Protein AF-A0A0R2X871-F1 (afdb_monomer)

Solvent-accessible surface area (backbone atoms only — not comparable to full-atom values): 12995 Å² total; per-residue (Å²): 114,50,57,51,90,47,50,67,60,53,52,52,52,53,54,48,41,47,75,73,70,50,92,68,97,78,79,87,52,47,27,43,53,60,16,26,87,85,72,42,74,55,52,40,99,87,67,45,82,68,53,67,68,60,54,51,53,50,29,23,55,53,32,38,53,56,46,42,74,76,38,71,84,61,60,65,75,65,38,56,54,50,12,43,45,51,17,53,28,14,54,54,37,60,65,37,47,48,60,51,72,45,66,46,72,56,47,72,72,62,32,69,22,71,61,70,92,25,36,48,29,37,52,48,42,35,19,49,30,45,46,50,35,52,75,71,75,39,92,64,57,51,94,47,75,76,68,70,90,48,70,45,51,47,54,40,53,58,53,63,70,44,50,62,62,36,52,50,49,18,60,75,70,71,34,59,20,52,44,43,52,50,46,44,51,49,30,54,38,48,52,51,24,56,74,75,44,58,42,93,75,33,95,40,73,67,53,24,42,11,43,42,19,54,36,34,52,50,29,49,53,47,49,53,56,32,48,76,66,71,30,82,85,59,73,68,130

Mean predicted aligned error: 4.49 Å

Nearest PDB structures (foldseek):
  5yym-assembly2_B  TM=9.438E-01  e=1.037E-16  Escherichia coli K-12
  5b63-assembly1_C  TM=9.375E-01  e=9.422E-16  Escherichia coli K-12
  5b63-assembly1_A  TM=9.488E-01  e=1.935E-15  Escherichia coli K-12
  4oby-assembly1_A  TM=9.303E-01  e=1.758E-15  Escherichia coli K-12
  1bs2-assembly1_A  TM=8.702E-01  e=7.803E-10  Saccharomyces cerevisiae

Secondary structure (DSSP, 8-state):
-EEGGGHHHHHHHHHHHHHTT--------EE--EE-TTSSBP--TTSSPPPHHHHHHHHHHHHHHHHHHH-TT--THHHHHHHHHHHHHHHHHHHHSS-TTS-EE--HHHHT-SSSSSHHHHHHHHHHHHHHHHHTT-SS----PPP--SHHHHHHHHHHHTHHHHHHHHHHHT-THHHHHHHHHHHHHHHHHHHHS-STT-SSHHHHHHHHHHHHHHHHHHHHHHHHTT----S--

Sequence (237 aa):
MTDGRQQLHFRWLFDTAKRWGKQIPLEHVWFGTILGPDRKPLKSRDGTPIKLVDLLEEAKDRAKKILLEKRPDLTGTSLEAKAELLGIASLKYADQMPGRNLDYVFTWEKLLAFDGNTAPYILNAYVRSRSILRKAGVTTPPHHPTLLEEAAEEELSRQLLRFADVVELAAHDRRPHHLCGYLFETAGMFHRFFEACPVLQAKTPALQQSRLTLTGITGDVLREGLELLGIPTLEEM

Foldseek 3Di:
DEAPVCVVVQVVVVVVCVVVVHPDDDDDPHFYAAAEPVRHGDADPVRHRDDPVNQLVVLLVLLLVVCCVVCVPDDDPRSSVRSNLLSVLLVLLQCQQDWRHDYDYDDSCVSNDCDDLYSNVLLVLLLVLLVVCVVVVHPAQDPAPADDPDPLSVVLVVLLVCLVVLVVVCVVVVRLSSLSVSSNVNSVSSVVCVVVAPQNPHPDPNNNSNSSNSSRSSSVSSQVSCVVSVRHHDNHD

InterPro domains:
  IPR001278 Arginine-tRNA ligase [PTHR11956] (2-237)
  IPR008909 DALR anticodon binding [PF05746] (123-237)
  IPR008909 DALR anticodon binding [SM00836] (122-237)
  IPR009080 Aminoacyl-tRNA synthetase, class Ia, anticodon-binding [SSF47323] (116-237)
  IPR014729 Rossmann-like alpha/beta/alpha sandwich fold [G3DSA:3.40.50.620] (1-120)
  IPR035684 Arginyl-tRNA synthetase, catalytic core domain [PF00750] (2-108)

Organism: NCBI:txid1655635

Radius of gyration: 21.19 Å; Cα contacts (8 Å, |Δi|>4): 305; chains: 1; bounding box: 48×48×57 Å

pLDDT: mean 93.22, std 5.82, range [61.66, 98.75]

Structure (mmCIF, N/CA/C/O backbone):
data_AF-A0A0R2X871-F1
#
_entry.id   AF-A0A0R2X871-F1
#
loop_
_atom_site.group_PDB
_atom_site.id
_atom_site.type_symbol
_atom_site.label_atom_id
_atom_site.label_alt_id
_atom_site.label_comp_id
_atom_site.label_asym_id
_atom_site.label_entity_id
_atom_site.label_seq_id
_atom_site.pdbx_PDB_ins_code
_atom_site.Cartn_x
_atom_site.Cartn_y
_atom_site.Cartn_z
_atom_site.occupancy
_atom_site.B_iso_or_equiv
_atom_site.auth_seq_id
_atom_site.auth_comp_id
_atom_site.auth_asym_id
_atom_site.auth_atom_id
_atom_site.pdbx_PDB_model_num
ATOM 1 N N . MET A 1 1 ? 15.131 -5.499 -13.792 1.00 93.00 1 MET A N 1
ATOM 2 C CA . MET A 1 1 ? 14.013 -4.565 -14.017 1.00 93.00 1 MET A CA 1
ATOM 3 C C . MET A 1 1 ? 14.571 -3.274 -14.593 1.00 93.00 1 MET A C 1
ATOM 5 O O . MET A 1 1 ? 15.534 -2.785 -14.020 1.00 93.00 1 MET A O 1
ATOM 9 N N . THR A 1 2 ? 14.065 -2.769 -15.723 1.00 96.12 2 THR A N 1
ATOM 10 C CA . THR A 1 2 ? 14.560 -1.517 -16.346 1.00 96.12 2 THR A CA 1
ATOM 11 C C . THR A 1 2 ? 13.452 -0.763 -17.087 1.00 96.12 2 THR A C 1
ATOM 13 O O . THR A 1 2 ? 12.360 -1.283 -17.278 1.00 96.12 2 THR A O 1
ATOM 16 N N . ASP A 1 3 ? 13.731 0.464 -17.516 1.00 94.31 3 ASP A N 1
ATOM 17 C CA . ASP A 1 3 ? 12.794 1.289 -18.277 1.00 94.31 3 ASP A CA 1
ATOM 18 C C . ASP A 1 3 ? 12.295 0.598 -19.565 1.00 94.31 3 ASP A C 1
ATOM 20 O O . ASP A 1 3 ? 13.054 -0.077 -20.276 1.00 94.31 3 ASP A O 1
ATOM 24 N N . GLY A 1 4 ? 11.016 0.797 -19.892 1.00 94.44 4 GLY A N 1
ATOM 25 C CA . GLY A 1 4 ? 10.341 0.222 -21.057 1.00 94.44 4 GLY A CA 1
ATOM 26 C C . GLY A 1 4 ? 11.004 0.529 -22.402 1.00 94.44 4 GLY A C 1
ATOM 27 O O . GLY A 1 4 ? 10.871 -0.263 -23.337 1.00 94.44 4 GLY A O 1
ATOM 28 N N . ARG A 1 5 ? 11.787 1.606 -22.511 1.00 95.12 5 ARG A N 1
ATOM 29 C CA . ARG A 1 5 ? 12.560 1.953 -23.717 1.00 95.12 5 ARG A CA 1
ATOM 30 C C . ARG A 1 5 ? 13.688 0.961 -24.012 1.00 95.12 5 ARG A C 1
ATOM 32 O O . ARG A 1 5 ? 14.166 0.906 -25.140 1.00 95.12 5 ARG A O 1
ATOM 39 N N . GLN A 1 6 ? 14.091 0.139 -23.041 1.00 96.88 6 GLN A N 1
ATOM 40 C CA . GLN A 1 6 ? 15.126 -0.887 -23.219 1.00 96.88 6 GLN A CA 1
ATOM 41 C C . GLN A 1 6 ? 14.577 -2.250 -23.671 1.00 96.88 6 GLN A C 1
ATOM 43 O O . GLN A 1 6 ? 15.349 -3.192 -23.836 1.00 96.88 6 GLN A O 1
ATOM 48 N N . GLN A 1 7 ? 13.267 -2.383 -23.906 1.00 97.00 7 GLN A N 1
ATOM 49 C CA . GLN A 1 7 ? 12.650 -3.670 -24.259 1.00 97.00 7 GLN A CA 1
ATOM 50 C C . GLN A 1 7 ? 13.305 -4.357 -25.464 1.00 97.00 7 GLN A C 1
ATOM 52 O O . GLN A 1 7 ? 13.554 -5.560 -25.418 1.00 97.00 7 GLN A O 1
ATOM 57 N N . LEU A 1 8 ? 13.615 -3.615 -26.534 1.00 97.75 8 LEU A N 1
ATOM 58 C CA . LE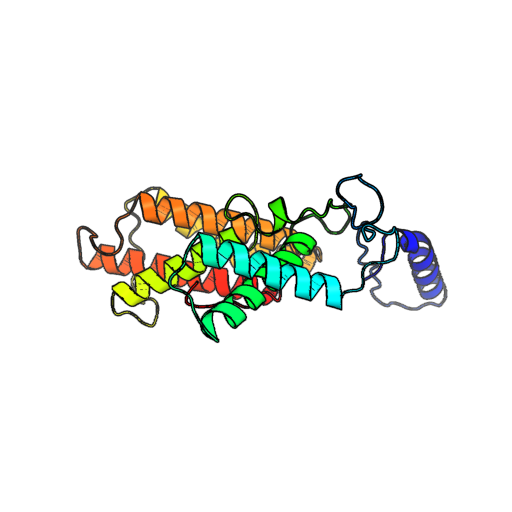U A 1 8 ? 14.238 -4.195 -27.729 1.00 97.75 8 LEU A CA 1
ATOM 59 C C . LEU A 1 8 ? 15.635 -4.760 -27.431 1.00 97.75 8 LEU A C 1
ATOM 61 O O . LEU A 1 8 ? 15.963 -5.855 -27.880 1.00 97.75 8 LEU A O 1
ATOM 65 N N . HIS A 1 9 ? 16.419 -4.047 -26.619 1.00 97.81 9 HIS A N 1
ATOM 66 C CA . HIS A 1 9 ? 17.746 -4.487 -26.198 1.00 97.81 9 HIS A CA 1
ATOM 67 C C . HIS A 1 9 ? 17.684 -5.819 -25.436 1.00 97.81 9 HIS A C 1
ATOM 69 O O . HIS A 1 9 ? 18.414 -6.753 -25.767 1.00 97.81 9 HIS A O 1
ATOM 75 N N . PHE A 1 10 ? 16.770 -5.945 -24.467 1.00 97.50 10 PHE A N 1
ATOM 76 C CA . PHE A 1 10 ? 16.610 -7.190 -23.710 1.00 97.50 10 PHE A CA 1
ATOM 77 C C . PHE A 1 10 ? 16.084 -8.343 -24.571 1.00 97.50 10 PHE A C 1
ATOM 79 O O . PHE A 1 10 ? 16.550 -9.468 -24.411 1.00 97.50 10 PHE A O 1
ATO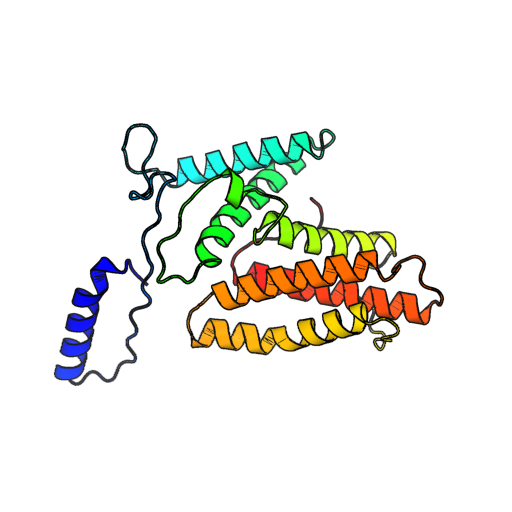M 86 N N . ARG A 1 11 ? 15.191 -8.081 -25.536 1.00 96.56 11 ARG A N 1
ATOM 87 C CA . ARG A 1 11 ? 14.749 -9.107 -26.500 1.00 96.56 11 ARG A CA 1
ATOM 88 C C . ARG A 1 11 ? 15.928 -9.669 -27.296 1.00 96.56 11 ARG A C 1
ATOM 90 O O . ARG A 1 11 ? 16.087 -10.884 -27.358 1.00 96.56 11 ARG A O 1
ATOM 97 N N . TRP A 1 12 ? 16.798 -8.807 -27.827 1.00 97.56 12 TRP A N 1
ATOM 98 C CA . TRP A 1 12 ? 18.000 -9.251 -28.543 1.00 97.56 12 TRP A CA 1
ATOM 99 C C . TRP A 1 12 ? 18.961 -10.046 -27.661 1.00 97.56 12 TRP A C 1
ATOM 101 O O . TRP A 1 12 ? 19.498 -11.066 -28.097 1.00 97.56 12 TRP A O 1
ATOM 111 N N . LEU A 1 13 ? 19.164 -9.609 -26.417 1.00 96.44 13 LEU A N 1
ATOM 112 C CA . LEU A 1 13 ? 20.000 -10.317 -25.451 1.00 96.44 13 LEU A CA 1
ATOM 113 C C . LEU A 1 13 ? 19.472 -11.736 -25.186 1.00 96.44 13 LEU A C 1
ATOM 115 O O . LEU A 1 13 ? 20.240 -12.699 -25.218 1.00 96.44 13 LEU A O 1
ATOM 119 N N . PHE A 1 14 ? 18.166 -11.873 -24.958 1.00 96.56 14 PHE A N 1
ATOM 120 C CA . PHE A 1 14 ? 17.536 -13.157 -24.641 1.00 96.56 14 PHE A CA 1
ATOM 121 C C . PHE A 1 14 ? 17.555 -14.106 -25.843 1.00 96.56 14 PHE A C 1
ATOM 123 O O . PHE A 1 14 ? 17.907 -15.279 -25.698 1.00 96.56 14 PHE A O 1
ATOM 130 N N . ASP A 1 15 ? 17.277 -13.591 -27.043 1.00 95.75 15 ASP A N 1
ATOM 131 C CA . ASP A 1 15 ? 17.369 -14.366 -28.283 1.00 95.75 15 ASP A CA 1
ATOM 132 C C . ASP A 1 15 ? 18.800 -14.844 -28.555 1.00 95.75 15 ASP A C 1
ATOM 134 O O . ASP A 1 15 ? 19.010 -15.980 -28.987 1.00 95.75 15 ASP A O 1
ATOM 138 N N . THR A 1 16 ? 19.797 -14.007 -28.264 1.00 96.50 16 THR A N 1
ATOM 139 C CA . THR A 1 16 ? 21.216 -14.364 -28.403 1.00 96.50 16 THR A CA 1
ATOM 140 C C . THR A 1 16 ? 21.598 -15.478 -27.430 1.00 96.50 16 THR A C 1
ATOM 142 O O . THR A 1 16 ? 22.191 -16.475 -27.842 1.00 96.50 16 THR A O 1
ATOM 145 N N . ALA A 1 17 ? 21.201 -15.371 -26.157 1.00 96.56 17 ALA A N 1
ATOM 146 C CA . ALA A 1 17 ? 21.439 -16.414 -25.158 1.00 96.56 17 ALA A CA 1
ATOM 147 C C . ALA A 1 17 ? 20.810 -17.756 -25.573 1.00 96.56 17 ALA A C 1
ATOM 149 O O . ALA A 1 17 ? 21.464 -18.800 -25.494 1.00 96.56 17 ALA A O 1
ATOM 150 N N . LYS A 1 18 ? 19.576 -17.720 -26.095 1.00 95.56 18 LYS A N 1
ATOM 151 C CA . LYS A 1 18 ? 18.873 -18.901 -26.611 1.00 95.56 18 LYS A CA 1
ATOM 152 C C . LYS A 1 18 ? 19.618 -19.542 -27.785 1.00 95.56 18 LYS A C 1
ATOM 154 O O . LYS A 1 18 ? 19.793 -20.758 -27.799 1.00 95.56 18 LYS A O 1
ATOM 159 N N . ARG A 1 19 ? 20.098 -18.744 -28.746 1.00 96.25 19 ARG A N 1
ATOM 160 C CA . ARG A 1 19 ? 20.892 -19.227 -29.897 1.00 96.25 19 ARG A CA 1
ATOM 161 C C . ARG A 1 19 ? 22.234 -19.829 -29.482 1.00 96.25 19 ARG A C 1
ATOM 163 O O . ARG A 1 19 ? 22.690 -20.771 -30.118 1.00 96.25 19 ARG A O 1
ATOM 170 N N . TRP A 1 20 ? 22.829 -19.344 -28.394 1.00 97.00 20 TRP A N 1
ATOM 171 C CA . TRP A 1 20 ? 24.027 -19.935 -27.785 1.00 97.00 20 TRP A CA 1
ATOM 172 C C . TRP A 1 20 ? 23.767 -21.217 -26.980 1.00 97.00 20 TRP A C 1
ATOM 174 O O . TRP A 1 20 ? 24.688 -21.748 -26.360 1.00 97.00 20 TRP A O 1
ATOM 184 N N . GLY A 1 21 ? 22.529 -21.715 -26.955 1.00 96.31 21 GLY A N 1
ATOM 185 C CA . GLY A 1 21 ? 22.167 -22.931 -26.230 1.00 96.31 21 GLY A CA 1
ATOM 186 C C . GLY A 1 21 ? 22.027 -22.739 -24.719 1.00 96.31 21 GLY A C 1
ATOM 187 O O . GLY A 1 21 ? 22.061 -23.718 -23.976 1.00 96.31 21 GLY A O 1
ATOM 188 N N . LYS A 1 22 ? 21.875 -21.501 -24.226 1.00 95.00 22 LYS A N 1
ATOM 189 C CA . LYS A 1 22 ? 21.592 -21.252 -22.805 1.00 95.00 22 LYS A CA 1
ATOM 190 C C . LYS A 1 22 ? 20.105 -21.473 -22.522 1.00 95.00 22 LYS A C 1
ATOM 192 O O . LYS A 1 22 ? 19.254 -20.818 -23.115 1.00 95.00 22 LYS A O 1
ATOM 197 N N . GLN A 1 23 ? 19.803 -22.365 -21.581 1.00 90.00 23 GLN A N 1
ATOM 198 C CA . GLN A 1 23 ? 18.449 -22.619 -21.077 1.00 90.00 23 GLN A CA 1
ATOM 199 C C . GLN A 1 23 ? 18.276 -21.953 -19.708 1.00 90.00 23 GLN A C 1
ATOM 201 O O . GLN A 1 23 ? 18.268 -22.613 -18.675 1.00 90.00 23 GLN A O 1
ATOM 206 N N . ILE A 1 24 ? 18.221 -20.621 -19.701 1.00 93.62 24 ILE A N 1
ATOM 207 C CA . ILE A 1 24 ? 18.061 -19.823 -18.479 1.00 93.62 24 ILE A CA 1
ATOM 208 C C . ILE A 1 24 ? 16.711 -19.103 -18.568 1.00 93.62 24 ILE A C 1
ATOM 210 O O . ILE A 1 24 ? 16.434 -18.507 -19.613 1.00 93.62 24 ILE A O 1
ATOM 214 N N . PRO A 1 25 ? 15.869 -19.133 -17.517 1.00 91.56 25 PRO A N 1
ATOM 215 C CA . PRO A 1 25 ? 14.652 -18.335 -17.484 1.00 91.56 25 PRO A CA 1
ATOM 216 C C . PRO A 1 25 ? 15.031 -16.853 -17.426 1.00 91.56 25 PRO A C 1
ATOM 218 O O . PRO A 1 25 ? 15.621 -16.381 -16.455 1.00 91.56 25 PRO A O 1
ATOM 221 N N . LEU A 1 26 ? 14.719 -16.126 -18.495 1.00 94.69 26 LEU A N 1
ATOM 222 C CA . LEU A 1 26 ? 15.009 -14.704 -18.633 1.00 94.69 26 LEU A CA 1
ATOM 223 C C . LEU A 1 26 ? 13.699 -13.948 -18.811 1.00 94.69 26 LEU A C 1
ATOM 225 O O . LEU A 1 26 ? 12.929 -14.228 -19.728 1.00 94.69 26 LEU A O 1
ATOM 229 N N . GLU A 1 27 ? 13.468 -12.968 -17.945 1.00 94.50 27 GLU A N 1
ATOM 230 C CA . GLU A 1 27 ? 12.306 -12.095 -18.021 1.00 94.50 27 GLU A CA 1
ATOM 231 C C . GLU A 1 27 ? 12.726 -10.636 -17.892 1.00 94.50 27 GLU A C 1
ATOM 233 O O . GLU A 1 27 ? 13.457 -10.240 -16.979 1.00 94.50 27 GLU A O 1
ATOM 238 N N . HIS A 1 28 ? 12.221 -9.807 -18.803 1.00 96.19 28 HIS A N 1
ATOM 239 C CA . HIS A 1 28 ? 12.389 -8.366 -18.719 1.00 96.19 28 HIS A CA 1
ATOM 240 C C . HIS A 1 28 ? 11.214 -7.743 -17.965 1.00 96.19 28 HIS A C 1
ATOM 242 O O . HIS A 1 28 ? 10.165 -7.435 -18.529 1.00 96.19 28 HIS A O 1
ATOM 248 N N . VAL A 1 29 ? 11.415 -7.528 -16.667 1.00 96.31 29 VAL A N 1
ATOM 249 C CA . VAL A 1 29 ? 10.489 -6.769 -15.819 1.00 96.31 29 VAL A CA 1
ATOM 250 C C . VAL A 1 29 ? 10.664 -5.278 -16.122 1.00 96.31 29 VAL A C 1
ATOM 252 O O . VAL A 1 29 ? 11.558 -4.644 -15.567 1.00 96.31 29 VAL A O 1
ATOM 255 N N . TRP A 1 30 ? 9.886 -4.716 -17.044 1.00 96.50 30 TRP A N 1
ATOM 256 C CA . TRP A 1 30 ? 9.997 -3.302 -17.403 1.00 96.50 30 TRP A CA 1
ATOM 257 C C . TRP A 1 30 ? 8.997 -2.395 -16.684 1.00 96.50 30 TRP A C 1
ATOM 259 O O . TRP A 1 30 ? 8.002 -2.895 -16.160 1.00 96.50 30 TRP A O 1
ATOM 269 N N . PHE A 1 31 ? 9.282 -1.090 -16.650 1.00 95.88 31 PHE A N 1
ATOM 270 C CA . PHE A 1 31 ? 8.397 -0.056 -16.105 1.00 95.88 31 PHE A CA 1
ATOM 271 C C . PHE A 1 31 ? 8.239 1.155 -17.049 1.00 95.88 31 PHE A C 1
ATOM 273 O O . PHE A 1 31 ? 9.087 1.376 -17.917 1.00 95.88 31 PHE A O 1
ATOM 280 N N . GLY A 1 32 ? 7.131 1.888 -16.917 1.00 94.88 32 GLY A N 1
ATOM 281 C CA . GLY A 1 32 ? 6.797 3.093 -17.682 1.00 94.88 32 GLY A CA 1
ATOM 282 C C . GLY A 1 32 ? 7.542 4.347 -17.214 1.00 94.88 32 GLY A C 1
ATOM 283 O O . GLY A 1 32 ? 8.422 4.301 -16.363 1.00 94.88 32 GLY A O 1
ATOM 284 N N . THR A 1 33 ? 7.208 5.498 -17.780 1.00 93.12 33 THR A N 1
ATOM 285 C CA . THR A 1 33 ? 7.849 6.777 -17.451 1.00 93.12 33 THR A CA 1
ATOM 286 C C . THR A 1 33 ? 7.121 7.485 -16.312 1.00 93.12 33 THR A C 1
ATOM 288 O O . THR A 1 33 ? 5.893 7.571 -16.291 1.00 93.12 33 THR A O 1
ATOM 291 N N . ILE A 1 34 ? 7.891 8.080 -15.400 1.00 91.50 34 ILE A N 1
ATOM 292 C CA . ILE A 1 34 ? 7.370 9.015 -14.400 1.00 91.50 34 ILE A CA 1
ATOM 293 C C . ILE A 1 34 ? 7.184 10.382 -15.058 1.00 91.50 34 ILE A C 1
ATOM 295 O O . ILE A 1 34 ? 8.147 10.995 -15.534 1.00 91.50 34 ILE A O 1
ATOM 299 N N . LEU A 1 35 ? 5.946 10.859 -15.092 1.00 92.38 35 LEU A N 1
ATOM 300 C CA . LEU A 1 35 ? 5.564 12.118 -15.718 1.00 92.38 35 LEU A CA 1
ATOM 301 C C . LEU A 1 35 ? 5.294 13.195 -14.666 1.00 92.38 35 LEU A C 1
ATOM 303 O O . LEU A 1 35 ? 4.744 12.917 -13.604 1.00 92.38 35 LEU A O 1
ATOM 307 N N . GLY A 1 36 ? 5.639 14.440 -14.975 1.00 91.12 36 GLY A N 1
ATOM 308 C CA . GLY A 1 36 ? 5.177 15.601 -14.224 1.00 91.12 36 GLY A CA 1
ATOM 309 C C . GLY A 1 36 ? 3.713 15.948 -14.534 1.00 91.12 36 GLY A C 1
ATOM 310 O O . GLY A 1 36 ? 3.099 15.348 -15.424 1.00 91.12 36 GLY A O 1
ATOM 311 N N . PRO A 1 37 ? 3.144 16.957 -13.849 1.00 88.38 37 PRO A N 1
ATOM 312 C CA . PRO A 1 37 ? 1.772 17.425 -14.083 1.00 88.38 37 PRO A CA 1
ATOM 313 C C . PRO A 1 37 ? 1.492 17.856 -15.533 1.00 88.38 37 PRO A C 1
ATOM 315 O O . PRO A 1 37 ? 0.356 17.797 -15.996 1.00 88.38 37 PRO A O 1
ATOM 318 N N . ASP A 1 38 ? 2.532 18.253 -16.267 1.00 90.12 38 ASP A N 1
ATOM 319 C CA . ASP A 1 38 ? 2.495 18.637 -17.681 1.00 90.12 38 ASP A CA 1
ATOM 320 C C . ASP A 1 38 ? 2.535 17.440 -18.655 1.00 90.12 38 ASP A C 1
ATOM 322 O O . ASP A 1 38 ? 2.596 17.631 -19.871 1.00 90.12 38 ASP A O 1
ATOM 326 N N . ARG A 1 39 ? 2.501 16.208 -18.128 1.00 90.81 39 ARG A N 1
ATOM 327 C CA . ARG A 1 39 ? 2.617 14.933 -18.858 1.00 90.81 39 ARG A CA 1
ATOM 328 C C . ARG A 1 39 ? 3.936 14.756 -19.615 1.00 90.81 39 ARG A C 1
ATOM 330 O O . ARG A 1 39 ? 4.012 13.931 -20.525 1.00 90.81 39 ARG A O 1
ATOM 337 N N . LYS A 1 40 ? 4.980 15.499 -19.248 1.00 90.31 40 LYS A N 1
ATOM 338 C CA . LYS A 1 40 ? 6.348 15.294 -19.745 1.00 90.31 40 LYS A CA 1
ATOM 339 C C . LYS A 1 40 ? 7.168 14.532 -18.704 1.00 90.31 40 LYS A C 1
ATOM 341 O O . LYS A 1 40 ? 6.747 14.470 -17.551 1.00 90.31 40 LYS A O 1
ATOM 346 N N . PRO A 1 41 ? 8.325 13.945 -19.073 1.00 88.88 41 PRO A N 1
ATOM 347 C CA . PRO A 1 41 ? 9.205 13.302 -18.103 1.00 88.88 41 PRO A CA 1
ATOM 348 C C . PRO A 1 41 ? 9.472 14.219 -16.912 1.00 88.88 41 PRO A C 1
ATOM 350 O O . PRO A 1 41 ? 9.767 15.400 -17.112 1.00 88.88 41 PRO A O 1
ATOM 353 N N . LEU A 1 42 ? 9.347 13.673 -15.703 1.00 87.38 42 LEU A N 1
ATOM 354 C CA . LEU A 1 42 ? 9.471 14.425 -14.462 1.00 87.38 42 LEU A CA 1
ATOM 355 C C . LEU A 1 42 ? 10.807 15.185 -14.420 1.00 87.38 42 LEU A C 1
ATOM 357 O O . LEU A 1 42 ? 11.886 14.600 -14.531 1.00 87.38 42 LEU A O 1
ATOM 361 N N . LYS A 1 43 ? 10.713 16.505 -14.269 1.00 82.94 43 LYS A N 1
ATOM 362 C CA . LYS A 1 43 ? 11.838 17.438 -14.174 1.00 82.94 43 LYS A CA 1
ATOM 363 C C . LYS A 1 43 ? 11.594 18.413 -13.033 1.00 82.94 43 LYS A C 1
ATOM 365 O O . LYS A 1 43 ? 10.449 18.648 -12.644 1.00 82.94 43 LYS A O 1
ATOM 370 N N . SER A 1 44 ? 12.669 18.988 -12.514 1.00 75.81 44 SER A N 1
ATOM 371 C CA . SER A 1 44 ? 12.591 20.100 -11.572 1.00 75.81 44 SER A CA 1
ATOM 372 C C . SER A 1 44 ? 12.015 21.357 -12.247 1.00 75.81 44 SER A C 1
ATOM 374 O O . SER A 1 44 ? 11.862 21.421 -13.471 1.00 75.81 44 SER A O 1
ATOM 376 N N . ARG A 1 45 ? 11.712 22.393 -11.454 1.00 73.06 45 ARG A N 1
ATOM 377 C CA . ARG A 1 45 ? 11.165 23.671 -11.955 1.00 73.06 45 ARG A CA 1
ATOM 378 C C . ARG A 1 45 ? 12.092 24.388 -12.943 1.00 73.06 45 ARG A C 1
ATOM 380 O O . ARG A 1 45 ? 11.610 25.075 -13.835 1.00 73.06 45 ARG A O 1
ATOM 387 N N . ASP A 1 46 ? 13.398 24.216 -12.790 1.00 75.62 46 ASP A N 1
ATOM 388 C CA . ASP A 1 46 ? 14.457 24.720 -13.671 1.00 75.62 46 ASP A CA 1
ATOM 389 C C . ASP A 1 46 ? 14.762 23.775 -14.852 1.00 75.62 46 ASP A C 1
ATOM 391 O O . ASP A 1 46 ? 15.636 24.056 -15.668 1.00 75.62 46 ASP A O 1
ATOM 395 N N . GLY A 1 47 ? 14.030 22.663 -14.986 1.00 74.94 47 GLY A N 1
ATOM 396 C CA . GLY A 1 47 ? 14.160 21.724 -16.102 1.00 74.94 47 GLY A CA 1
ATOM 397 C C . GLY A 1 47 ? 15.332 20.746 -15.983 1.00 74.94 47 GLY A C 1
ATOM 398 O O . GLY A 1 47 ? 15.599 20.008 -16.940 1.00 74.94 47 GLY A O 1
ATOM 399 N N . THR A 1 48 ? 16.012 20.718 -14.836 1.00 77.62 48 THR A N 1
ATOM 400 C CA . THR A 1 48 ? 17.097 19.784 -14.529 1.00 77.62 48 THR A CA 1
ATOM 401 C C . THR A 1 48 ? 16.549 18.449 -13.994 1.00 77.62 48 THR A C 1
ATOM 403 O O . THR A 1 48 ? 15.374 18.338 -13.618 1.00 77.62 48 THR A O 1
ATOM 406 N N . PRO A 1 49 ? 17.346 17.363 -14.031 1.00 81.19 49 PRO A N 1
ATOM 407 C CA . PRO A 1 49 ? 16.960 16.112 -13.390 1.00 81.19 49 PRO A CA 1
ATOM 408 C C . PRO A 1 49 ? 16.780 16.313 -11.881 1.00 81.19 49 PRO A C 1
ATOM 410 O O . PRO A 1 49 ? 17.665 16.854 -11.218 1.00 81.19 49 PRO A O 1
ATOM 413 N N . ILE A 1 50 ? 15.657 15.845 -11.333 1.00 85.88 50 ILE A N 1
ATOM 414 C CA . ILE A 1 50 ? 15.407 15.898 -9.889 1.00 85.88 50 ILE A CA 1
ATOM 415 C C . ILE A 1 50 ? 16.384 14.955 -9.184 1.00 85.88 50 ILE A C 1
ATOM 417 O O . ILE A 1 50 ? 16.467 13.770 -9.519 1.00 85.88 50 ILE A O 1
ATOM 421 N N . LYS A 1 51 ? 17.110 15.462 -8.185 1.00 90.25 51 LYS A N 1
ATOM 422 C CA . LYS A 1 51 ? 17.906 14.607 -7.303 1.00 90.25 51 LYS A CA 1
ATOM 423 C C . LYS A 1 51 ? 16.969 13.870 -6.357 1.00 90.25 51 LYS A C 1
ATOM 425 O O . LYS A 1 51 ? 16.108 14.478 -5.729 1.00 90.25 51 LYS A O 1
ATOM 430 N N . LEU A 1 52 ? 17.179 12.564 -6.206 1.00 90.94 52 LEU A N 1
ATOM 431 C CA . LEU A 1 52 ? 16.354 11.744 -5.319 1.00 90.94 52 LEU A CA 1
ATOM 432 C C . LEU A 1 52 ? 16.386 12.247 -3.868 1.00 90.94 52 LEU A C 1
ATOM 434 O O . LEU A 1 52 ? 15.360 12.228 -3.206 1.00 90.94 52 LEU A O 1
ATOM 438 N N . VAL A 1 53 ? 17.537 12.736 -3.394 1.00 92.25 53 VAL A N 1
ATOM 439 C CA . VAL A 1 53 ? 17.669 13.309 -2.044 1.00 92.25 53 VAL A CA 1
ATOM 440 C C . VAL A 1 53 ? 16.725 14.499 -1.856 1.00 92.25 53 VAL A C 1
ATOM 442 O O . VAL A 1 53 ? 15.985 14.529 -0.880 1.00 92.25 53 VAL A O 1
ATOM 445 N N . ASP A 1 54 ? 16.679 15.417 -2.823 1.00 91.19 54 ASP A N 1
ATOM 446 C CA . ASP A 1 54 ? 15.814 16.599 -2.755 1.00 91.19 54 ASP A CA 1
ATOM 447 C C . ASP A 1 54 ? 14.328 16.200 -2.783 1.00 91.19 54 ASP A C 1
ATOM 449 O O . ASP A 1 54 ? 13.517 16.763 -2.052 1.00 91.19 54 ASP A O 1
ATOM 453 N N . LEU A 1 55 ? 13.974 15.180 -3.578 1.00 90.94 55 LEU A N 1
ATOM 454 C CA . LEU A 1 55 ? 12.612 14.638 -3.627 1.00 90.94 55 LEU A CA 1
ATOM 455 C C . LEU A 1 55 ? 12.192 14.016 -2.288 1.00 90.94 55 LEU A C 1
ATOM 457 O O . LEU A 1 55 ? 11.056 14.196 -1.851 1.00 90.94 55 LEU A O 1
ATOM 461 N N . LEU A 1 56 ? 13.094 13.265 -1.651 1.00 93.38 56 LEU A N 1
ATOM 462 C CA . LEU A 1 56 ? 12.834 12.644 -0.356 1.00 93.38 56 LEU A CA 1
ATOM 463 C C . LEU A 1 56 ? 12.630 13.712 0.717 1.00 93.38 56 LEU A C 1
ATOM 465 O O . LEU A 1 56 ? 1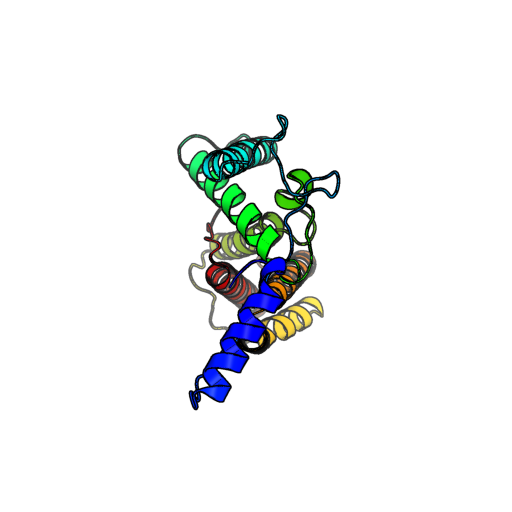1.637 13.643 1.431 1.00 93.38 56 LEU A O 1
ATOM 469 N N . GLU A 1 57 ? 13.504 14.715 0.796 1.00 93.75 57 GLU A N 1
ATOM 470 C CA . GLU A 1 57 ? 13.360 15.810 1.763 1.00 93.75 57 GLU A CA 1
ATOM 471 C C . GLU A 1 57 ? 12.081 16.627 1.518 1.00 93.75 57 GLU A C 1
ATOM 473 O O . GLU A 1 57 ? 11.331 16.890 2.459 1.00 93.75 57 GLU A O 1
ATOM 478 N N . GLU A 1 58 ? 11.728 16.914 0.258 1.00 93.56 58 GLU A N 1
ATOM 479 C CA . GLU A 1 58 ? 10.462 17.588 -0.062 1.00 93.56 58 GLU A CA 1
ATOM 480 C C . GLU A 1 58 ? 9.237 16.766 0.385 1.00 93.56 58 GLU A C 1
ATOM 482 O O . GLU A 1 58 ? 8.257 17.331 0.883 1.00 93.56 58 GLU A O 1
ATOM 487 N N . ALA A 1 59 ? 9.284 15.434 0.262 1.00 94.00 59 ALA A N 1
ATOM 488 C CA . ALA A 1 59 ? 8.212 14.565 0.745 1.00 94.00 59 ALA A CA 1
ATOM 489 C C . ALA A 1 59 ? 8.044 14.656 2.267 1.00 94.00 59 ALA A C 1
ATOM 491 O O . ALA A 1 59 ? 6.909 14.750 2.744 1.00 94.00 59 ALA A O 1
ATOM 492 N N . LYS A 1 60 ? 9.152 14.666 3.022 1.00 94.62 60 LYS A N 1
ATOM 493 C CA . LYS A 1 60 ? 9.136 14.813 4.488 1.00 94.62 60 LYS A CA 1
ATOM 494 C C . LYS A 1 60 ? 8.567 16.168 4.895 1.00 94.62 60 LYS A C 1
ATOM 496 O O . LYS A 1 60 ? 7.667 16.227 5.732 1.00 94.62 60 LYS A O 1
ATOM 501 N N . ASP A 1 61 ? 9.021 17.247 4.263 1.00 95.19 61 ASP A N 1
ATOM 502 C CA . ASP A 1 61 ? 8.568 18.609 4.563 1.00 95.19 61 ASP A CA 1
ATOM 503 C C . ASP A 1 61 ? 7.071 18.794 4.309 1.00 95.19 61 ASP A C 1
ATOM 505 O O . ASP A 1 61 ? 6.355 19.404 5.111 1.00 95.19 61 ASP A O 1
ATOM 509 N N . ARG A 1 62 ? 6.567 18.257 3.194 1.00 94.75 62 ARG A N 1
ATOM 510 C CA . ARG A 1 62 ? 5.137 18.312 2.867 1.00 94.75 62 ARG A CA 1
ATOM 511 C C . ARG A 1 62 ? 4.312 17.458 3.822 1.00 94.75 62 ARG A C 1
ATOM 513 O O . ARG A 1 62 ? 3.295 17.936 4.320 1.00 94.75 62 ARG A O 1
ATOM 520 N N . ALA A 1 63 ? 4.765 16.243 4.126 1.00 94.19 63 ALA A N 1
ATOM 521 C CA . ALA A 1 63 ? 4.117 15.381 5.108 1.00 94.19 63 ALA A CA 1
ATOM 522 C C . ALA A 1 63 ? 4.056 16.043 6.495 1.00 94.19 63 ALA A C 1
ATOM 524 O O . ALA A 1 63 ? 3.005 16.024 7.134 1.00 94.19 63 ALA A O 1
ATOM 525 N N . LYS A 1 64 ? 5.136 16.706 6.930 1.00 94.69 64 LYS A N 1
ATOM 526 C CA . LYS A 1 64 ? 5.196 17.447 8.200 1.00 94.69 64 LYS A CA 1
ATOM 527 C C . LYS A 1 64 ? 4.141 18.549 8.274 1.00 94.69 64 LYS A C 1
ATOM 529 O O . LYS A 1 64 ? 3.454 18.658 9.286 1.00 94.69 64 LYS A O 1
ATOM 534 N N . LYS A 1 65 ? 3.982 19.339 7.206 1.00 93.75 65 LYS A N 1
ATOM 535 C CA . LYS A 1 65 ? 2.956 20.397 7.131 1.00 93.75 65 LYS A CA 1
ATOM 536 C C . LYS A 1 65 ? 1.548 19.823 7.276 1.00 93.75 65 LYS A C 1
ATOM 538 O O . LYS A 1 65 ? 0.789 20.292 8.116 1.00 93.75 65 LYS A O 1
ATOM 543 N N . ILE A 1 66 ? 1.241 18.760 6.534 1.00 91.38 66 ILE A N 1
ATOM 544 C CA . ILE A 1 66 ? -0.080 18.115 6.575 1.00 91.38 66 ILE A CA 1
ATOM 545 C C . ILE A 1 66 ? -0.366 17.505 7.957 1.00 91.38 66 ILE A C 1
ATOM 547 O O . ILE A 1 66 ? -1.488 17.591 8.460 1.00 91.38 66 ILE A O 1
ATOM 551 N N . LEU A 1 67 ? 0.641 16.902 8.598 1.00 90.44 67 LEU A N 1
ATOM 552 C CA . LEU A 1 67 ? 0.505 16.371 9.955 1.00 90.44 67 LEU A CA 1
ATOM 553 C C . LEU A 1 67 ? 0.226 17.480 10.973 1.00 90.44 67 LEU A C 1
ATOM 555 O O . LEU A 1 67 ? -0.684 17.322 11.780 1.00 90.44 67 LEU A O 1
ATOM 559 N N . LEU A 1 68 ? 0.941 18.606 10.907 1.00 91.06 68 LEU A N 1
ATOM 560 C CA . LEU A 1 68 ? 0.724 19.752 11.799 1.00 91.06 68 LEU A CA 1
ATOM 561 C C . LEU A 1 68 ? -0.655 20.397 11.616 1.00 91.06 68 LEU A C 1
ATOM 563 O O . LEU A 1 68 ? -1.263 20.811 12.599 1.00 91.06 68 LEU A O 1
ATOM 567 N N . GLU A 1 69 ? -1.176 20.445 10.389 1.00 89.75 69 GLU A N 1
ATOM 568 C CA . GLU A 1 69 ? -2.536 20.933 10.118 1.00 89.75 69 GLU A CA 1
ATOM 569 C C . GLU A 1 69 ? -3.608 20.048 10.771 1.00 89.75 69 GLU A C 1
ATOM 571 O O . GLU A 1 69 ? -4.603 20.552 11.292 1.00 89.75 69 GLU A O 1
ATOM 576 N N . LYS A 1 70 ? -3.413 18.724 10.766 1.00 85.81 70 LYS A N 1
ATOM 577 C CA . LYS A 1 70 ? -4.366 17.762 11.348 1.00 85.81 70 LYS A CA 1
ATOM 578 C C . LYS A 1 70 ? -4.185 17.556 12.850 1.00 85.81 70 LYS A C 1
ATOM 580 O O . LYS A 1 70 ? -5.151 17.231 13.540 1.00 85.81 70 LYS A O 1
ATOM 585 N N . ARG A 1 71 ? -2.954 17.670 13.343 1.00 84.56 71 ARG A N 1
ATOM 586 C CA . ARG A 1 71 ? -2.540 17.381 14.720 1.00 84.56 71 ARG A CA 1
ATOM 587 C C . ARG A 1 71 ? -1.519 18.422 15.192 1.00 84.56 71 ARG A C 1
ATOM 589 O O . ARG A 1 71 ? -0.323 18.127 15.255 1.00 84.56 71 ARG A O 1
ATOM 596 N N . PRO A 1 72 ? -1.979 19.637 15.551 1.00 86.44 72 PRO A N 1
ATOM 597 C CA . PRO A 1 72 ? -1.102 20.712 16.022 1.00 86.44 72 PRO A CA 1
ATOM 598 C C . PRO A 1 72 ? -0.358 20.374 17.323 1.00 86.44 72 PRO A C 1
ATOM 600 O O . PRO A 1 72 ? 0.602 21.047 17.683 1.00 86.44 72 PRO A O 1
ATOM 603 N N . ASP A 1 73 ? -0.815 19.343 18.038 1.00 85.94 73 ASP A N 1
ATOM 604 C CA . ASP A 1 73 ? -0.240 18.830 19.278 1.00 85.94 73 ASP A CA 1
ATOM 605 C C . ASP A 1 73 ? 1.034 17.988 19.072 1.00 85.94 73 ASP A C 1
ATOM 607 O O . ASP A 1 73 ? 1.780 17.762 20.028 1.00 85.94 73 ASP A O 1
ATOM 611 N N . LEU A 1 74 ? 1.320 17.532 17.846 1.00 81.31 74 LEU A N 1
ATOM 612 C CA . LEU A 1 74 ? 2.533 16.767 17.546 1.00 81.31 74 LEU A CA 1
ATOM 613 C C . LEU A 1 74 ? 3.769 17.673 17.569 1.00 81.31 74 LEU A C 1
ATOM 615 O O . LEU A 1 74 ? 3.879 18.620 16.793 1.00 81.31 74 LEU A O 1
ATOM 619 N N . THR A 1 75 ? 4.735 17.352 18.430 1.00 80.94 75 THR A N 1
ATOM 620 C CA . THR A 1 75 ? 5.971 18.131 18.592 1.00 80.94 75 THR A CA 1
ATOM 621 C C . THR A 1 75 ? 7.191 17.235 18.800 1.00 80.94 75 THR A C 1
ATOM 623 O O . THR A 1 75 ? 7.068 16.078 19.213 1.00 80.94 75 THR A O 1
ATOM 626 N N . GLY A 1 76 ? 8.376 17.787 18.510 1.00 82.00 76 GLY A N 1
ATOM 627 C CA . GLY A 1 76 ? 9.664 17.103 18.660 1.00 82.00 76 GLY A CA 1
ATOM 628 C C . GLY A 1 76 ? 9.749 15.804 17.859 1.00 82.00 76 GLY A C 1
ATOM 629 O O . GLY A 1 76 ? 8.921 15.563 16.990 1.00 82.00 76 GLY A O 1
ATOM 630 N N . THR A 1 77 ? 10.692 14.931 18.225 1.00 76.56 77 THR A N 1
ATOM 631 C CA . THR A 1 77 ? 11.110 13.720 17.486 1.00 76.56 77 THR A CA 1
ATOM 632 C C . THR A 1 77 ? 9.974 12.830 16.958 1.00 76.56 77 THR A C 1
ATOM 634 O O . THR A 1 77 ? 10.135 12.156 15.942 1.00 76.56 77 THR A O 1
ATOM 637 N N . SER A 1 78 ? 8.816 12.820 17.627 1.00 83.81 78 SER A N 1
ATOM 638 C CA . SER A 1 78 ? 7.620 12.098 17.173 1.00 83.81 78 SER A CA 1
ATOM 639 C C . SER A 1 78 ? 7.084 12.641 15.842 1.00 83.81 78 SER A C 1
ATOM 641 O O . SER A 1 78 ? 6.727 11.866 14.955 1.00 83.81 78 SER A O 1
ATOM 643 N N . LEU A 1 79 ? 7.071 13.965 15.666 1.00 89.25 79 LEU A N 1
ATOM 644 C CA . LEU A 1 79 ? 6.637 14.621 14.436 1.00 89.25 79 LEU A CA 1
ATOM 645 C C . LEU A 1 79 ? 7.581 14.315 13.271 1.00 89.25 79 LEU A C 1
ATOM 647 O O . LEU A 1 79 ? 7.102 13.972 12.193 1.00 89.25 79 LEU A O 1
ATOM 651 N N . GLU A 1 80 ? 8.899 14.421 13.467 1.00 91.00 80 GLU A N 1
ATOM 652 C CA . GLU A 1 80 ? 9.873 14.137 12.405 1.00 91.00 80 GLU A CA 1
ATOM 653 C C . GLU A 1 80 ? 9.778 12.686 11.926 1.00 91.00 80 GLU A C 1
ATOM 655 O O . GLU A 1 80 ? 9.686 12.455 10.721 1.00 91.00 80 GLU A O 1
ATOM 660 N N . ALA A 1 81 ? 9.711 11.720 12.847 1.00 89.94 81 ALA A N 1
ATOM 661 C CA . ALA A 1 81 ? 9.598 10.304 12.496 1.00 89.94 81 ALA A CA 1
ATOM 662 C C . ALA A 1 81 ? 8.304 9.994 11.721 1.00 89.94 81 ALA A C 1
ATOM 664 O O . ALA A 1 81 ? 8.319 9.260 10.731 1.00 89.94 81 ALA A O 1
ATOM 665 N N . LYS A 1 82 ? 7.176 10.586 12.135 1.00 91.69 82 LYS A N 1
ATOM 666 C CA . LYS A 1 82 ? 5.880 10.428 11.458 1.00 91.69 82 LYS A CA 1
ATOM 667 C C . LYS A 1 82 ? 5.862 11.083 10.082 1.00 91.69 82 LYS A C 1
ATOM 669 O O . LYS A 1 82 ? 5.343 10.493 9.136 1.00 91.69 82 LYS A O 1
ATOM 674 N N . ALA A 1 83 ? 6.434 12.279 9.957 1.00 93.56 83 ALA A N 1
ATOM 675 C CA . ALA A 1 83 ? 6.542 12.984 8.685 1.00 93.56 83 ALA A CA 1
ATOM 676 C C . ALA A 1 83 ? 7.432 12.223 7.699 1.00 93.56 83 ALA A C 1
ATOM 678 O O . ALA A 1 83 ? 7.071 12.071 6.532 1.00 93.56 83 ALA A O 1
ATOM 679 N N . GLU A 1 84 ? 8.559 11.694 8.177 1.00 93.50 84 GLU A N 1
ATOM 680 C CA . GLU A 1 84 ? 9.458 10.879 7.372 1.00 93.50 84 GLU A CA 1
ATOM 681 C C . GLU A 1 84 ? 8.776 9.612 6.866 1.00 93.50 84 GLU A C 1
ATOM 683 O O . GLU A 1 84 ? 8.777 9.350 5.659 1.00 93.50 84 GLU A O 1
ATOM 688 N N . LEU A 1 85 ? 8.126 8.868 7.761 1.00 93.75 85 LEU A N 1
ATOM 689 C CA . LEU A 1 85 ? 7.396 7.668 7.380 1.00 93.75 85 LEU A CA 1
ATOM 690 C C . LEU A 1 85 ? 6.293 7.978 6.374 1.00 93.75 85 LEU A C 1
ATOM 692 O O . LEU A 1 85 ? 6.216 7.314 5.345 1.00 93.75 85 LEU A O 1
ATOM 696 N N . LEU A 1 86 ? 5.463 8.987 6.641 1.00 94.44 86 LEU A N 1
ATOM 697 C CA . LEU A 1 86 ? 4.342 9.334 5.774 1.00 94.44 86 LEU A CA 1
ATOM 698 C C . LEU A 1 86 ? 4.822 9.775 4.385 1.00 94.44 86 LEU A C 1
ATOM 700 O O . LEU A 1 86 ? 4.262 9.335 3.380 1.00 94.44 86 LEU A O 1
ATOM 704 N N . GLY A 1 87 ? 5.874 10.595 4.313 1.00 94.81 87 GLY A N 1
ATOM 705 C CA . GLY A 1 87 ? 6.462 11.050 3.052 1.00 94.81 87 GLY A CA 1
ATOM 706 C C . GLY A 1 87 ? 7.041 9.896 2.229 1.00 94.81 87 GLY A C 1
ATOM 707 O O . GLY A 1 87 ? 6.697 9.736 1.055 1.00 94.81 87 GLY A O 1
ATOM 708 N N . ILE A 1 88 ? 7.863 9.044 2.851 1.00 94.19 88 ILE A N 1
ATOM 709 C CA . ILE A 1 88 ? 8.484 7.889 2.183 1.00 94.19 88 ILE A CA 1
ATOM 710 C C . ILE A 1 88 ? 7.427 6.862 1.766 1.00 94.19 88 ILE A C 1
ATOM 712 O O . ILE A 1 88 ? 7.470 6.364 0.640 1.00 94.19 88 ILE A O 1
ATOM 716 N N . ALA A 1 89 ? 6.466 6.561 2.642 1.00 95.56 89 ALA A N 1
ATOM 717 C CA . ALA A 1 89 ? 5.364 5.651 2.348 1.00 95.56 89 ALA A CA 1
ATOM 718 C C . ALA A 1 89 ? 4.565 6.128 1.134 1.00 95.56 89 ALA A C 1
ATOM 720 O O . ALA A 1 89 ? 4.296 5.345 0.227 1.00 95.56 89 ALA A O 1
ATOM 721 N N . SER A 1 90 ? 4.248 7.423 1.084 1.00 95.50 90 SER A N 1
ATOM 722 C CA . SER A 1 90 ? 3.484 8.024 -0.012 1.00 95.50 90 SER A CA 1
ATOM 723 C C . SER A 1 90 ? 4.223 7.931 -1.346 1.00 95.50 90 SER A C 1
ATOM 725 O O . SER A 1 90 ? 3.615 7.563 -2.349 1.00 95.50 90 SER A O 1
ATOM 727 N N . LEU A 1 91 ? 5.537 8.181 -1.363 1.00 94.69 91 LEU A N 1
ATOM 728 C CA . LEU A 1 91 ? 6.366 8.015 -2.562 1.00 94.69 91 LEU A CA 1
ATOM 729 C C . LEU A 1 91 ? 6.412 6.557 -3.036 1.00 94.69 91 LEU A C 1
ATOM 731 O O . LEU A 1 91 ? 6.134 6.283 -4.203 1.00 94.69 91 LEU A O 1
ATOM 735 N N . LYS A 1 92 ? 6.728 5.618 -2.134 1.00 95.50 92 LYS A N 1
ATOM 736 C CA . LYS A 1 92 ? 6.829 4.188 -2.468 1.00 95.50 92 LYS A CA 1
ATOM 737 C C . LYS A 1 92 ? 5.505 3.608 -2.945 1.00 95.50 92 LYS A C 1
ATOM 739 O O . LYS A 1 92 ? 5.490 2.805 -3.872 1.00 95.50 92 LYS A O 1
ATOM 744 N N . TYR A 1 93 ? 4.405 3.988 -2.303 1.00 96.62 93 TYR A N 1
ATOM 745 C CA . TYR A 1 93 ? 3.082 3.501 -2.664 1.00 96.62 93 TYR A CA 1
ATOM 746 C C . TYR A 1 93 ? 2.640 4.037 -4.024 1.00 96.62 93 TYR A C 1
ATOM 748 O O . TYR A 1 93 ? 2.110 3.290 -4.838 1.00 96.62 93 TYR A O 1
ATOM 756 N N . ALA A 1 94 ? 2.888 5.319 -4.295 1.00 93.94 94 ALA A N 1
ATOM 757 C CA . ALA A 1 94 ? 2.477 5.951 -5.542 1.00 93.94 94 ALA A CA 1
ATOM 758 C C . ALA A 1 94 ? 3.161 5.370 -6.784 1.00 93.94 94 ALA A C 1
ATOM 760 O O . ALA A 1 94 ? 2.545 5.350 -7.845 1.00 93.94 94 ALA A O 1
ATOM 761 N N . ASP A 1 95 ? 4.397 4.889 -6.648 1.00 93.38 95 ASP A N 1
ATOM 762 C CA . ASP A 1 95 ? 5.119 4.193 -7.721 1.00 93.38 95 ASP A CA 1
ATOM 763 C C . ASP A 1 95 ? 4.587 2.762 -7.948 1.00 93.38 95 ASP A C 1
ATOM 765 O O . ASP A 1 95 ? 4.532 2.274 -9.074 1.00 93.38 95 ASP A O 1
ATOM 769 N N . GLN A 1 96 ? 4.132 2.093 -6.883 1.00 95.25 96 GLN A N 1
ATOM 770 C CA . GLN A 1 96 ? 3.684 0.693 -6.925 1.00 95.25 96 GLN A CA 1
ATOM 771 C C . GLN A 1 96 ? 2.191 0.509 -7.230 1.00 95.25 96 GLN A C 1
ATOM 773 O O . GLN A 1 96 ? 1.795 -0.545 -7.729 1.00 95.25 96 GLN A O 1
ATOM 778 N N . MET A 1 97 ? 1.368 1.513 -6.921 1.00 95.19 97 MET A N 1
ATOM 779 C CA . MET A 1 97 ? -0.083 1.518 -7.116 1.00 95.19 97 MET A CA 1
ATOM 780 C C . MET A 1 97 ? -0.528 1.425 -8.585 1.00 95.19 97 MET A C 1
ATOM 782 O O . MET A 1 97 ? -1.460 0.664 -8.857 1.00 95.19 97 MET A O 1
ATOM 786 N N . PRO A 1 98 ? 0.075 2.138 -9.556 1.00 93.38 98 PRO A N 1
ATOM 787 C CA . PRO A 1 98 ? -0.239 1.921 -10.960 1.00 93.38 98 PRO A CA 1
ATOM 788 C C . PRO A 1 98 ? 0.373 0.608 -11.465 1.00 93.38 98 PRO A C 1
ATOM 790 O O . PRO A 1 98 ? 1.369 0.096 -10.955 1.00 93.38 98 PRO A O 1
ATOM 793 N N . GLY A 1 99 ? -0.190 0.060 -12.543 1.00 94.06 99 GLY A N 1
ATOM 794 C CA . GLY A 1 99 ? 0.467 -1.037 -13.247 1.00 94.06 99 GLY A CA 1
ATOM 795 C C . GLY A 1 99 ? 1.846 -0.595 -13.736 1.00 94.06 99 GLY A C 1
ATOM 796 O O . GLY A 1 99 ? 1.918 0.368 -14.488 1.00 94.06 99 GLY A O 1
ATOM 797 N N . ARG A 1 100 ? 2.927 -1.307 -13.369 1.00 94.25 100 ARG A N 1
ATOM 798 C CA . ARG A 1 100 ? 4.314 -0.862 -13.647 1.00 94.25 100 ARG A CA 1
ATOM 799 C C . ARG A 1 100 ? 4.581 -0.486 -15.104 1.00 94.25 100 ARG A C 1
ATOM 801 O O . ARG A 1 100 ? 5.419 0.355 -15.371 1.00 94.25 100 ARG A O 1
ATOM 808 N N . ASN A 1 101 ? 3.876 -1.113 -16.043 1.00 94.81 101 ASN A N 1
ATOM 809 C CA . ASN A 1 101 ? 4.021 -0.892 -17.481 1.00 94.81 101 ASN A CA 1
ATOM 810 C C . ASN A 1 101 ? 3.350 0.403 -17.982 1.00 94.81 101 ASN A C 1
ATOM 812 O O . ASN A 1 101 ? 3.451 0.721 -19.165 1.00 94.81 101 ASN A O 1
ATOM 816 N N . LEU A 1 102 ? 2.613 1.103 -17.123 1.00 94.06 102 LEU A N 1
ATOM 817 C CA . LEU A 1 102 ? 1.948 2.359 -17.4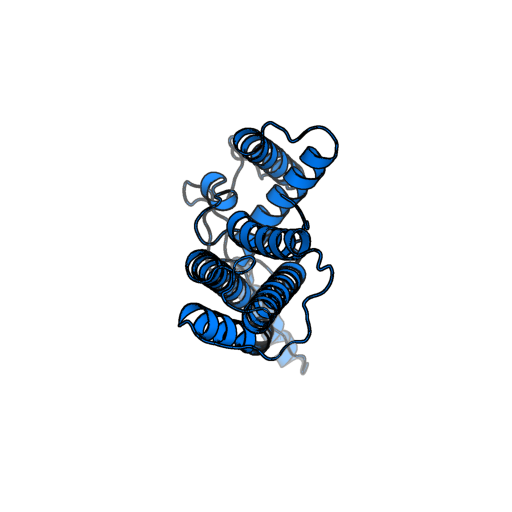33 1.00 94.06 102 LEU A CA 1
ATOM 818 C C . LEU A 1 102 ? 2.836 3.528 -17.019 1.00 94.06 102 LEU A C 1
ATOM 820 O O . LEU A 1 102 ? 3.530 3.470 -16.006 1.00 94.06 102 LEU A O 1
ATOM 824 N N . ASP A 1 103 ? 2.760 4.611 -17.783 1.00 93.81 103 ASP A N 1
ATOM 825 C CA . ASP A 1 103 ? 3.261 5.898 -17.320 1.00 93.81 103 ASP A CA 1
ATOM 826 C C . ASP A 1 103 ? 2.353 6.413 -16.194 1.00 93.81 103 ASP A C 1
ATOM 828 O O . ASP A 1 103 ? 1.125 6.271 -16.267 1.00 93.81 103 ASP A O 1
ATOM 832 N N . TYR A 1 104 ? 2.928 7.060 -15.178 1.00 91.38 104 TYR A N 1
ATOM 833 C CA . TYR A 1 104 ? 2.147 7.681 -14.108 1.00 91.38 104 TYR A CA 1
ATOM 834 C C . TYR A 1 104 ? 2.503 9.152 -13.928 1.00 91.38 104 TYR A C 1
ATOM 836 O O . TYR A 1 104 ? 3.637 9.575 -14.138 1.00 91.38 104 TYR A O 1
ATOM 844 N N . VAL A 1 105 ? 1.500 9.945 -13.549 1.00 91.75 105 VAL A N 1
ATOM 845 C CA . VAL A 1 105 ? 1.646 11.384 -13.323 1.00 91.75 105 VAL A CA 1
ATOM 846 C C . VAL A 1 105 ? 1.887 11.633 -11.839 1.00 91.75 105 VAL A C 1
ATOM 848 O O . VAL A 1 105 ? 1.018 11.369 -11.008 1.00 91.75 105 VAL A O 1
ATOM 851 N N . PHE A 1 106 ? 3.062 12.159 -11.519 1.00 91.38 106 PHE A N 1
ATOM 852 C CA . PHE A 1 106 ? 3.481 12.533 -10.179 1.00 91.38 106 PHE A CA 1
ATOM 853 C C . PHE A 1 106 ? 2.876 13.887 -9.776 1.00 91.38 106 PHE A C 1
ATOM 855 O O . PHE A 1 106 ? 3.130 14.908 -10.420 1.00 91.38 106 PHE A O 1
ATOM 862 N N . THR A 1 107 ? 2.101 13.910 -8.688 1.00 90.94 107 THR A N 1
ATOM 863 C CA . THR A 1 107 ? 1.535 15.140 -8.099 1.00 90.94 107 THR A CA 1
ATOM 864 C C . THR A 1 107 ? 1.482 15.033 -6.580 1.00 90.94 107 THR A C 1
ATOM 866 O O . THR A 1 107 ? 0.778 14.167 -6.058 1.00 90.94 107 THR A O 1
ATOM 869 N N . TRP A 1 108 ? 2.157 15.930 -5.864 1.00 91.44 108 TRP A N 1
ATOM 870 C CA . TRP A 1 108 ? 2.205 15.909 -4.400 1.00 91.44 108 TRP A CA 1
ATOM 871 C C . TRP A 1 108 ? 0.829 15.851 -3.738 1.00 91.44 108 TRP A C 1
ATOM 873 O O . TRP A 1 108 ? 0.659 15.127 -2.760 1.00 91.44 108 TRP A O 1
ATOM 883 N N . GLU A 1 109 ? -0.149 16.562 -4.299 1.00 89.44 109 GLU A N 1
ATOM 884 C CA . GLU A 1 109 ? -1.516 16.615 -3.782 1.00 89.44 109 GLU A CA 1
ATOM 885 C C . GLU A 1 109 ? -2.152 15.224 -3.741 1.00 89.44 109 GLU A C 1
ATOM 887 O O . GLU A 1 109 ? -2.747 14.857 -2.736 1.00 89.44 109 GLU A O 1
ATOM 892 N N . LYS A 1 110 ? -1.983 14.420 -4.799 1.00 88.62 110 LYS A N 1
ATOM 893 C CA . LYS A 1 110 ? -2.533 13.056 -4.846 1.00 88.62 110 LYS A CA 1
ATOM 894 C C . LYS A 1 110 ? -1.755 12.081 -3.974 1.00 88.62 110 LYS A C 1
ATOM 896 O O . LYS A 1 110 ? -2.362 11.216 -3.361 1.00 88.62 110 LYS A O 1
ATOM 901 N N . LEU A 1 111 ? -0.426 12.189 -3.941 1.00 91.69 111 LEU A N 1
ATOM 902 C CA . LEU A 1 111 ? 0.411 11.236 -3.207 1.00 91.69 111 LEU A CA 1
ATOM 903 C C . LEU A 1 111 ? 0.176 11.315 -1.692 1.00 91.69 111 LEU A C 1
ATOM 905 O O . LEU A 1 111 ? 0.169 10.287 -1.022 1.00 91.69 111 LEU A O 1
ATOM 909 N N . LEU A 1 112 ? -0.020 12.529 -1.171 1.00 92.31 112 LEU A N 1
ATOM 910 C CA . LEU A 1 112 ? -0.176 12.801 0.261 1.00 92.31 112 LEU A CA 1
ATOM 911 C C . LEU A 1 112 ? -1.646 12.959 0.695 1.00 92.31 112 LEU A C 1
ATOM 913 O O . LEU A 1 112 ? -1.911 13.321 1.843 1.00 92.31 112 LEU A O 1
ATOM 917 N N . ALA A 1 113 ? -2.601 12.700 -0.203 1.00 91.88 113 ALA A N 1
ATOM 918 C CA . ALA A 1 113 ? -4.022 12.760 0.112 1.00 91.88 113 ALA A CA 1
ATOM 919 C C . ALA A 1 113 ? -4.411 11.675 1.129 1.00 91.88 113 ALA A C 1
ATOM 921 O O . ALA A 1 113 ? -3.926 10.544 1.077 1.00 91.88 113 ALA A O 1
ATOM 922 N N . PHE A 1 114 ? -5.306 12.027 2.055 1.00 88.88 114 PHE A N 1
ATOM 923 C CA . PHE A 1 114 ? -5.858 11.109 3.064 1.00 88.88 114 PHE A CA 1
ATOM 924 C C . PHE A 1 114 ? -7.114 10.380 2.578 1.00 88.88 114 PHE A C 1
ATOM 926 O O . PHE A 1 114 ? -7.705 9.609 3.329 1.00 88.88 114 PHE A O 1
ATOM 933 N N . ASP A 1 115 ? -7.518 10.637 1.343 1.00 88.69 115 ASP A N 1
ATOM 934 C CA . ASP A 1 115 ? -8.610 10.012 0.623 1.00 88.69 115 ASP A CA 1
ATOM 935 C C . ASP A 1 115 ? -8.099 9.372 -0.675 1.00 88.69 115 ASP A C 1
ATOM 937 O O . ASP A 1 115 ? -7.047 9.727 -1.211 1.00 88.69 115 ASP A O 1
ATOM 941 N N . GLY A 1 116 ? -8.861 8.403 -1.180 1.00 92.50 116 GLY A N 1
ATOM 942 C CA . GLY A 1 116 ? -8.499 7.651 -2.376 1.00 92.50 116 GLY A CA 1
ATOM 943 C C . GLY A 1 116 ? -7.409 6.602 -2.141 1.00 92.50 116 GLY A C 1
ATOM 944 O O . GLY A 1 116 ? -7.059 6.257 -1.014 1.00 92.50 116 GLY A O 1
ATOM 945 N N . ASN A 1 117 ? -6.908 6.044 -3.244 1.00 95.31 117 ASN A N 1
ATOM 946 C CA . ASN A 1 117 ? -5.949 4.943 -3.228 1.00 95.31 117 ASN A CA 1
ATOM 947 C C . ASN A 1 117 ? -4.523 5.452 -2.954 1.00 95.31 117 ASN A C 1
ATOM 949 O O . ASN A 1 117 ? -3.723 5.615 -3.879 1.00 95.31 117 ASN A O 1
ATOM 953 N N . THR A 1 118 ? -4.233 5.743 -1.685 1.00 96.12 118 THR A N 1
ATOM 954 C CA . THR A 1 118 ? -2.986 6.372 -1.230 1.00 96.12 118 THR A CA 1
ATOM 955 C C . THR A 1 118 ? -2.420 5.696 0.024 1.00 96.12 118 THR A C 1
ATOM 957 O O . THR A 1 118 ? -3.137 5.040 0.785 1.00 96.12 118 THR A O 1
ATOM 960 N N . ALA A 1 119 ? -1.119 5.888 0.281 1.00 95.81 119 ALA A N 1
ATOM 961 C CA . ALA A 1 119 ? -0.489 5.372 1.498 1.00 95.81 119 ALA A CA 1
ATOM 962 C C . ALA A 1 119 ? -1.102 5.960 2.784 1.00 95.81 119 ALA A C 1
ATOM 964 O O . ALA A 1 119 ? -1.387 5.178 3.694 1.00 95.81 119 ALA A O 1
ATOM 965 N N . PRO A 1 120 ? -1.358 7.287 2.889 1.00 95.19 120 PRO A N 1
ATOM 966 C CA . PRO A 1 120 ? -1.986 7.863 4.077 1.00 95.19 120 PRO A CA 1
ATOM 967 C C . PRO A 1 120 ? -3.351 7.243 4.407 1.00 95.19 120 PRO A C 1
ATOM 969 O O . PRO A 1 120 ? -3.637 7.017 5.583 1.00 95.19 120 PRO A O 1
ATOM 972 N N . TYR A 1 121 ? -4.168 6.916 3.397 1.00 96.12 121 TYR A N 1
ATOM 973 C CA . TYR A 1 121 ? -5.466 6.262 3.596 1.00 96.12 121 TYR A CA 1
ATOM 974 C C . TYR A 1 121 ? -5.315 4.872 4.235 1.00 96.12 121 TYR A C 1
ATOM 976 O O . TYR A 1 121 ? -5.942 4.569 5.251 1.00 96.12 121 TYR A O 1
ATOM 984 N N . ILE A 1 122 ? -4.418 4.039 3.700 1.00 97.62 122 ILE A N 1
ATOM 985 C CA . ILE A 1 122 ? -4.191 2.676 4.211 1.00 97.62 122 ILE A CA 1
ATOM 986 C C . ILE A 1 122 ? -3.535 2.707 5.596 1.00 97.62 122 ILE A C 1
ATOM 988 O O . ILE A 1 122 ? -3.956 1.991 6.507 1.00 97.62 122 ILE A O 1
ATOM 992 N N . LEU A 1 123 ? -2.541 3.577 5.792 1.00 96.00 123 LEU A N 1
ATOM 993 C CA . LEU A 1 123 ? -1.900 3.773 7.093 1.00 96.00 123 LEU A CA 1
ATOM 994 C C . LEU A 1 123 ? -2.906 4.262 8.145 1.00 96.00 123 LEU A C 1
ATOM 996 O O . LEU A 1 123 ? -2.796 3.888 9.312 1.00 96.00 123 LEU A O 1
ATOM 1000 N N . ASN A 1 124 ? -3.910 5.057 7.757 1.00 94.56 124 ASN A N 1
ATOM 1001 C CA . ASN A 1 124 ? -4.970 5.477 8.671 1.00 94.56 124 ASN A CA 1
ATOM 1002 C C . ASN A 1 124 ? -5.805 4.290 9.161 1.00 94.56 124 ASN A C 1
ATOM 1004 O O . ASN A 1 124 ? -6.076 4.196 10.361 1.00 94.56 124 ASN A O 1
ATOM 1008 N N . ALA A 1 125 ? -6.177 3.374 8.264 1.00 96.75 125 ALA A N 1
ATOM 1009 C CA . ALA A 1 125 ? -6.875 2.144 8.630 1.00 96.75 125 ALA A CA 1
ATOM 1010 C C . ALA A 1 125 ? -6.043 1.286 9.596 1.00 96.75 125 ALA A C 1
ATOM 1012 O O . ALA A 1 125 ? -6.566 0.850 10.624 1.00 96.75 125 ALA A O 1
ATOM 1013 N N . TYR A 1 126 ? -4.742 1.129 9.328 1.00 97.31 126 TYR A N 1
ATOM 1014 C CA . TYR A 1 126 ? -3.824 0.413 10.218 1.00 97.31 126 TYR A CA 1
ATOM 1015 C C . TYR A 1 126 ? -3.736 1.055 11.612 1.00 97.31 126 TYR A C 1
ATOM 1017 O O . TYR A 1 126 ? -3.972 0.400 12.625 1.00 97.31 126 TYR A O 1
ATOM 1025 N N . VAL A 1 127 ? -3.464 2.357 11.694 1.00 94.44 127 VAL A N 1
ATOM 1026 C CA . VAL A 1 127 ? -3.359 3.067 12.982 1.00 94.44 127 VAL A CA 1
ATOM 1027 C C . VAL A 1 127 ? -4.676 3.018 13.753 1.00 94.44 127 VAL A C 1
ATOM 1029 O O . VAL A 1 127 ? -4.689 2.862 14.977 1.00 94.44 127 VAL A O 1
ATOM 1032 N N . ARG A 1 128 ? -5.809 3.114 13.051 1.00 94.88 128 ARG A N 1
ATOM 1033 C CA . ARG A 1 128 ? -7.133 3.010 13.668 1.00 94.88 128 ARG A CA 1
ATOM 1034 C C . ARG A 1 128 ? -7.365 1.624 14.262 1.00 94.88 128 ARG A C 1
ATOM 1036 O O . ARG A 1 128 ? -7.855 1.553 15.388 1.00 94.88 128 ARG A O 1
ATOM 1043 N N . SER A 1 129 ? -6.985 0.548 13.571 1.00 96.25 129 SER A N 1
ATOM 1044 C CA . SER A 1 129 ? -7.133 -0.810 14.108 1.00 96.25 129 SER A CA 1
ATOM 1045 C C . SER A 1 129 ? -6.303 -1.004 15.382 1.00 96.25 129 SER A C 1
ATOM 1047 O O . SER A 1 129 ? -6.830 -1.476 16.391 1.00 96.25 129 SER A O 1
ATOM 1049 N N . ARG A 1 130 ? -5.056 -0.511 15.405 1.00 95.25 130 ARG A N 1
ATOM 1050 C CA . ARG A 1 130 ? -4.196 -0.537 16.605 1.00 95.25 130 ARG A CA 1
ATOM 1051 C C . ARG A 1 130 ? -4.742 0.312 17.744 1.00 95.25 130 ARG A C 1
ATOM 1053 O O . ARG A 1 130 ? -4.732 -0.119 18.895 1.00 95.25 130 ARG A O 1
ATOM 1060 N N . SER A 1 131 ? -5.284 1.489 17.437 1.00 94.19 131 SER A N 1
ATOM 1061 C CA . SER A 1 131 ? -5.914 2.352 18.439 1.00 94.19 131 SER A CA 1
ATOM 1062 C C . SER A 1 131 ? -7.118 1.683 19.110 1.00 94.19 131 SER A C 1
ATOM 1064 O O . SER A 1 131 ? -7.282 1.808 20.323 1.00 94.19 131 SER A O 1
ATOM 1066 N N . ILE A 1 132 ? -7.945 0.952 18.355 1.00 95.12 132 ILE A N 1
ATOM 1067 C CA . ILE A 1 132 ? -9.105 0.231 18.902 1.00 95.12 132 ILE A CA 1
ATOM 1068 C C . ILE A 1 132 ? -8.658 -0.870 19.864 1.00 95.12 132 ILE A C 1
ATOM 1070 O O . ILE A 1 132 ? -9.173 -0.930 20.980 1.00 95.12 132 ILE A O 1
ATOM 1074 N N . LEU A 1 133 ? -7.675 -1.689 19.475 1.00 94.38 133 LEU A N 1
ATOM 1075 C CA . LEU A 1 133 ? -7.128 -2.735 20.347 1.00 94.38 133 LEU A CA 1
ATOM 1076 C C . LEU A 1 133 ? -6.558 -2.145 21.643 1.00 94.38 133 LEU A C 1
ATOM 1078 O O . LEU A 1 133 ? -6.898 -2.597 22.736 1.00 94.38 133 LEU A O 1
ATOM 1082 N N . ARG A 1 134 ? -5.789 -1.054 21.538 1.00 94.31 134 ARG A N 1
ATOM 1083 C CA . ARG A 1 134 ? -5.241 -0.349 22.704 1.00 94.31 134 ARG A CA 1
ATOM 1084 C C . ARG A 1 134 ? -6.337 0.163 23.638 1.00 94.31 134 ARG A C 1
ATOM 1086 O O . ARG A 1 134 ? -6.229 -0.004 24.849 1.00 94.31 134 ARG A O 1
ATOM 1093 N N . LYS A 1 135 ? -7.409 0.749 23.097 1.00 94.94 135 LYS A N 1
ATOM 1094 C CA . LYS A 1 135 ? -8.566 1.208 23.890 1.00 94.94 135 LYS A CA 1
ATOM 1095 C C . LYS A 1 135 ? -9.327 0.060 24.555 1.00 94.94 135 LYS A C 1
ATOM 1097 O O . LYS A 1 135 ? -9.929 0.277 25.599 1.00 94.94 135 LYS A O 1
ATOM 1102 N N . ALA A 1 136 ? -9.290 -1.137 23.974 1.00 93.50 136 ALA A N 1
ATOM 1103 C CA . ALA A 1 136 ? -9.837 -2.347 24.582 1.00 93.50 136 ALA A CA 1
ATOM 1104 C C . ALA A 1 136 ? -8.921 -2.953 25.663 1.00 93.50 136 ALA A C 1
ATOM 1106 O O . ALA A 1 136 ? -9.311 -3.925 26.302 1.00 93.50 136 ALA A O 1
ATOM 1107 N N . GLY A 1 137 ? -7.711 -2.415 25.865 1.00 92.38 137 GLY A N 1
ATOM 1108 C CA . GLY A 1 137 ? -6.714 -2.995 26.769 1.00 92.38 137 GLY A CA 1
ATOM 1109 C C . GLY A 1 137 ? -6.088 -4.283 26.229 1.00 92.38 137 GLY A C 1
ATOM 1110 O O . GLY A 1 137 ? -5.611 -5.106 27.005 1.00 92.38 137 GLY A O 1
ATOM 1111 N N . VAL A 1 138 ? -6.106 -4.471 24.908 1.00 88.31 138 VAL A N 1
ATOM 1112 C CA . VAL A 1 138 ? -5.660 -5.690 24.234 1.00 88.31 138 VAL A CA 1
ATOM 1113 C C . VAL A 1 138 ? -4.405 -5.392 23.416 1.00 88.31 138 VAL A C 1
ATOM 1115 O O . VAL A 1 138 ? -4.402 -4.492 22.577 1.00 88.31 138 VAL A O 1
ATOM 1118 N N . THR A 1 139 ? -3.331 -6.147 23.650 1.00 77.50 139 THR A N 1
ATOM 1119 C CA . THR A 1 139 ? -2.065 -6.022 22.904 1.00 77.50 139 THR A CA 1
ATOM 1120 C C . THR A 1 139 ? -2.006 -6.955 21.699 1.00 77.50 139 THR A C 1
ATOM 1122 O O . THR A 1 139 ? -1.481 -6.577 20.655 1.00 77.50 139 THR A O 1
ATOM 1125 N N . THR A 1 140 ? -2.579 -8.152 21.815 1.00 81.06 140 THR A N 1
ATOM 1126 C CA . THR A 1 140 ? -2.649 -9.152 20.746 1.00 81.06 140 THR A CA 1
ATOM 1127 C C . THR A 1 140 ? -4.100 -9.458 20.390 1.00 81.06 140 THR A C 1
ATOM 1129 O O . THR A 1 140 ? -4.928 -9.564 21.294 1.00 81.06 140 THR A O 1
ATOM 1132 N N . PRO A 1 141 ? -4.444 -9.608 19.096 1.00 80.69 141 PRO A N 1
ATOM 1133 C CA . PRO A 1 141 ? -5.803 -9.948 18.693 1.00 80.69 141 PRO A CA 1
ATOM 1134 C C . PRO A 1 141 ? -6.305 -11.183 19.456 1.00 80.69 141 PRO A C 1
ATOM 1136 O O . PRO A 1 141 ? -5.582 -12.180 19.528 1.00 80.69 141 PRO A O 1
ATOM 1139 N N . PRO A 1 142 ? -7.515 -11.147 20.038 1.00 83.69 142 PRO A N 1
ATOM 1140 C CA . PRO A 1 142 ? -8.025 -12.293 20.769 1.00 83.69 142 PRO A CA 1
ATOM 1141 C C . PRO A 1 142 ? -8.258 -13.464 19.812 1.00 83.69 142 PRO A C 1
ATOM 1143 O O . PRO A 1 142 ? -8.704 -13.282 18.678 1.00 83.69 142 PRO A O 1
ATOM 1146 N N . HIS A 1 143 ? -7.997 -14.681 20.281 1.00 83.94 143 HIS A N 1
ATOM 1147 C CA . HIS A 1 143 ? -8.337 -15.904 19.559 1.00 83.94 143 HIS A CA 1
ATOM 1148 C C . HIS A 1 143 ? -9.763 -16.324 19.925 1.00 83.94 143 HIS A C 1
ATOM 1150 O O . HIS A 1 143 ? -9.974 -17.176 20.786 1.00 83.94 143 HIS A O 1
ATOM 1156 N N . HIS A 1 144 ? -10.744 -15.678 19.296 1.00 89.31 144 HIS A N 1
ATOM 1157 C CA . HIS A 1 144 ? -12.165 -15.962 19.475 1.00 89.31 144 HIS A CA 1
ATOM 1158 C C . HIS A 1 144 ? -12.795 -16.340 18.125 1.00 89.31 144 HIS A C 1
ATOM 1160 O O . HIS A 1 144 ? -12.444 -15.733 17.111 1.00 89.31 144 HIS A O 1
ATOM 1166 N N . PRO A 1 145 ? -13.728 -17.311 18.074 1.00 88.38 145 PRO A N 1
ATOM 1167 C CA . PRO A 1 145 ? -14.505 -17.574 16.867 1.00 88.38 145 PRO A CA 1
ATOM 1168 C C . PRO A 1 145 ? -15.197 -16.305 16.362 1.00 88.38 145 PRO A C 1
ATOM 1170 O O . PRO A 1 145 ? -15.818 -15.576 17.139 1.00 88.38 145 PRO A O 1
ATOM 1173 N N . THR A 1 146 ? -15.102 -16.027 15.066 1.00 88.06 146 THR A N 1
ATOM 1174 C CA . THR A 1 146 ? -15.773 -14.869 14.479 1.00 88.06 146 THR A CA 1
ATOM 1175 C C . THR A 1 146 ? -17.281 -15.108 14.407 1.00 88.06 146 THR A C 1
ATOM 1177 O O . THR A 1 146 ? -17.767 -16.028 13.755 1.00 88.06 146 THR A O 1
ATOM 1180 N N . LEU A 1 147 ? -18.023 -14.260 15.113 1.00 93.62 147 LEU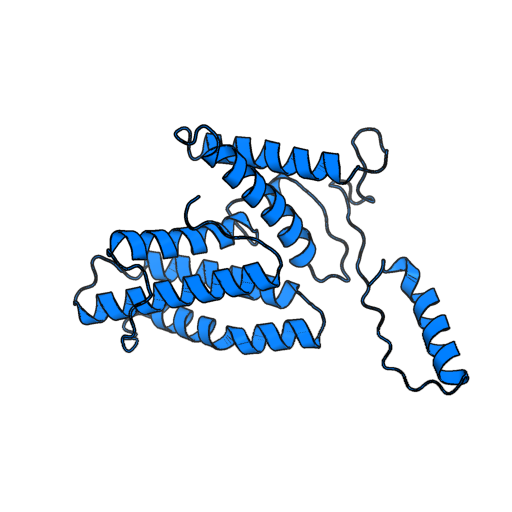 A N 1
ATOM 1181 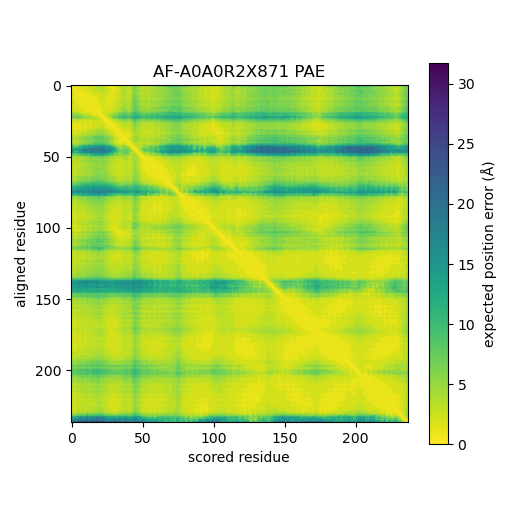C CA . LEU A 1 147 ? -19.466 -14.080 14.997 1.00 93.62 147 LEU A CA 1
ATOM 1182 C C . LEU A 1 147 ? -19.724 -13.003 13.940 1.00 93.62 147 LEU A C 1
ATOM 1184 O O . LEU A 1 147 ? -19.210 -11.892 14.083 1.00 93.62 147 LEU A O 1
ATOM 1188 N N . LEU A 1 148 ? -20.483 -13.356 12.902 1.00 94.88 148 LEU A N 1
ATOM 1189 C CA . LEU A 1 148 ? -20.851 -12.483 11.786 1.00 94.88 148 LEU A CA 1
ATOM 1190 C C . LEU A 1 148 ? -22.364 -12.223 11.862 1.00 94.88 148 LEU A C 1
ATOM 1192 O O . LEU A 1 148 ? -23.160 -13.048 11.418 1.00 94.88 148 LEU A O 1
ATOM 1196 N N . GLU A 1 149 ? -22.755 -11.124 12.500 1.00 94.94 149 GLU A N 1
ATOM 1197 C CA . GLU A 1 149 ? -24.148 -10.676 12.636 1.00 94.94 149 GLU A CA 1
ATOM 1198 C C . GLU A 1 149 ? -24.515 -9.611 11.593 1.00 94.94 149 GLU A C 1
ATOM 1200 O O . GLU A 1 149 ? -25.681 -9.491 11.222 1.00 94.94 149 GLU A O 1
ATOM 1205 N N . GLU A 1 150 ? -23.532 -8.848 11.111 1.00 95.94 150 GLU A N 1
ATOM 1206 C CA . GLU A 1 150 ? -23.718 -7.733 10.182 1.00 95.94 150 GLU A CA 1
ATOM 1207 C C . GLU A 1 150 ? -23.026 -7.998 8.837 1.00 95.94 150 GLU A C 1
ATOM 1209 O O . GLU A 1 150 ? -21.936 -8.572 8.774 1.00 95.94 150 GLU A O 1
ATOM 1214 N N . ALA A 1 151 ? -23.602 -7.490 7.743 1.00 97.12 151 ALA A N 1
ATOM 1215 C CA . ALA A 1 151 ? -23.036 -7.662 6.399 1.00 97.12 151 ALA A CA 1
ATOM 1216 C C . ALA A 1 151 ? -21.585 -7.149 6.292 1.00 97.12 151 ALA A C 1
ATOM 1218 O O . ALA A 1 151 ? -20.749 -7.765 5.635 1.00 97.12 151 ALA A O 1
ATOM 1219 N N . ALA A 1 152 ? -21.255 -6.059 6.996 1.00 97.75 152 ALA A N 1
ATOM 1220 C CA . ALA A 1 152 ? -19.906 -5.496 6.993 1.00 97.75 152 ALA A CA 1
ATOM 1221 C C . ALA A 1 152 ? -18.857 -6.418 7.655 1.00 97.75 152 ALA A C 1
ATOM 1223 O O . ALA A 1 152 ? -17.687 -6.384 7.274 1.00 97.75 152 ALA A O 1
ATOM 1224 N N . GLU A 1 153 ? -19.256 -7.255 8.620 1.00 97.75 153 GLU A N 1
ATOM 1225 C CA . GLU A 1 153 ? -18.378 -8.263 9.236 1.00 97.75 153 GLU A CA 1
ATOM 1226 C C . GLU A 1 153 ? -18.087 -9.399 8.256 1.00 97.75 153 GLU A C 1
ATOM 1228 O O . GLU A 1 153 ? -16.950 -9.869 8.152 1.00 97.75 153 GLU A O 1
ATOM 1233 N N . GLU A 1 154 ? -19.112 -9.828 7.519 1.00 97.44 154 GLU A N 1
ATOM 1234 C CA . GLU A 1 154 ? -18.999 -10.880 6.516 1.00 97.44 154 GLU A CA 1
ATOM 1235 C C . GLU A 1 154 ? -18.145 -10.436 5.321 1.00 97.44 154 GLU A C 1
ATOM 1237 O O . GLU A 1 154 ? -17.233 -11.160 4.912 1.00 97.44 154 GLU A O 1
ATOM 1242 N N . GLU A 1 155 ? -18.390 -9.235 4.792 1.00 97.94 155 GLU A N 1
ATOM 1243 C CA . GLU A 1 155 ? -17.608 -8.649 3.698 1.00 97.94 155 GLU A CA 1
ATOM 1244 C C . GLU A 1 155 ? -16.124 -8.540 4.059 1.00 97.94 155 GLU A C 1
ATOM 1246 O O . GLU A 1 155 ? -15.266 -8.999 3.298 1.00 97.94 155 GLU A O 1
ATOM 1251 N N . LEU A 1 156 ? -15.815 -7.978 5.234 1.00 98.50 156 LEU A N 1
ATOM 1252 C CA . LEU A 1 156 ? -14.437 -7.831 5.697 1.00 98.50 156 LEU A CA 1
ATOM 1253 C C . LEU A 1 156 ? -13.779 -9.200 5.906 1.00 98.50 156 LEU A C 1
ATOM 1255 O O . LEU A 1 156 ? -12.657 -9.411 5.454 1.00 98.50 156 LEU A O 1
ATOM 1259 N N . SER A 1 157 ? -14.484 -10.152 6.523 1.00 97.38 157 SER A N 1
ATOM 1260 C CA . SER A 1 157 ? -13.975 -11.516 6.726 1.00 97.38 157 SER A CA 1
ATOM 1261 C C . SER A 1 157 ? -13.613 -12.193 5.404 1.00 97.38 157 SER A C 1
ATOM 1263 O O . SER A 1 157 ? -12.520 -12.745 5.271 1.00 97.38 157 SER A O 1
ATOM 1265 N N . ARG A 1 158 ? -14.500 -12.121 4.402 1.00 97.81 158 ARG A N 1
ATOM 1266 C CA . ARG A 1 158 ? -14.250 -12.675 3.061 1.00 97.81 158 ARG A CA 1
ATOM 1267 C C . ARG A 1 158 ? -13.062 -11.999 2.387 1.00 97.81 158 ARG A C 1
ATOM 1269 O O . ARG A 1 158 ? -12.272 -12.689 1.750 1.00 97.81 158 ARG A O 1
ATOM 1276 N N . GLN A 1 159 ? -12.915 -10.683 2.531 1.00 98.44 159 GLN A N 1
ATOM 1277 C CA . GLN A 1 159 ? -11.775 -9.963 1.969 1.00 98.44 159 GLN A CA 1
ATOM 1278 C C . GLN A 1 159 ? -10.456 -10.420 2.591 1.00 98.44 159 GLN A C 1
ATOM 1280 O O . GLN A 1 159 ? -9.525 -10.722 1.853 1.00 98.44 159 GLN A O 1
ATOM 1285 N N . LEU A 1 160 ? -10.384 -10.542 3.920 1.00 98.25 160 LEU A N 1
ATOM 1286 C CA . LEU A 1 160 ? -9.158 -10.944 4.621 1.00 98.25 160 LEU A CA 1
ATOM 1287 C C . LEU A 1 160 ? -8.659 -12.334 4.197 1.00 98.25 160 LEU A C 1
ATOM 1289 O O . LEU A 1 160 ? -7.452 -12.552 4.110 1.00 98.25 160 LEU A O 1
ATOM 1293 N N . LEU A 1 161 ? -9.571 -13.256 3.875 1.00 97.75 161 LEU A N 1
ATOM 1294 C CA . LEU A 1 161 ? -9.225 -14.599 3.392 1.00 97.75 161 LEU A CA 1
ATOM 1295 C C . LEU A 1 161 ? -8.543 -14.601 2.015 1.00 97.75 161 LEU A C 1
ATOM 1297 O O . LEU A 1 161 ? -7.857 -15.562 1.687 1.00 97.75 161 LEU A O 1
ATOM 1301 N N . ARG A 1 162 ? -8.686 -13.531 1.222 1.00 98.25 162 ARG A N 1
ATOM 1302 C CA . ARG A 1 162 ? -8.093 -13.418 -0.123 1.00 98.25 162 ARG A CA 1
ATOM 1303 C C . ARG A 1 162 ? -6.630 -12.976 -0.107 1.00 98.25 162 ARG A C 1
ATOM 1305 O O . ARG A 1 162 ? -6.017 -12.905 -1.169 1.00 98.25 162 ARG A O 1
ATOM 1312 N N . PHE A 1 163 ? -6.069 -12.639 1.058 1.00 98.62 163 PHE A N 1
ATOM 1313 C CA . PHE A 1 163 ? -4.727 -12.062 1.144 1.00 98.62 163 PHE A CA 1
ATOM 1314 C C . PHE A 1 163 ? -3.661 -12.942 0.480 1.00 98.62 163 PHE A C 1
ATOM 1316 O O . PHE A 1 163 ? -2.888 -12.448 -0.338 1.00 98.62 163 PHE A O 1
ATOM 1323 N N . ALA A 1 164 ? -3.655 -14.242 0.792 1.00 98.25 164 ALA A N 1
ATOM 1324 C CA . ALA A 1 164 ? -2.676 -15.184 0.254 1.00 98.25 164 ALA A CA 1
ATOM 1325 C C . ALA A 1 164 ? -2.745 -15.264 -1.279 1.00 98.25 164 ALA A C 1
ATOM 1327 O O . ALA A 1 164 ? -1.718 -15.114 -1.940 1.00 98.25 164 ALA A O 1
ATOM 1328 N N . ASP A 1 165 ? -3.953 -15.384 -1.837 1.00 98.31 165 ASP A N 1
ATOM 1329 C CA . ASP A 1 165 ? -4.175 -15.439 -3.287 1.00 98.31 165 ASP A CA 1
ATOM 1330 C C . ASP A 1 165 ? -3.668 -14.168 -3.985 1.00 98.31 165 ASP A C 1
ATOM 1332 O O . ASP A 1 165 ? -3.076 -14.224 -5.063 1.00 98.31 165 ASP A O 1
ATOM 1336 N N . VAL A 1 166 ? -3.877 -12.998 -3.371 1.00 98.56 166 VAL A N 1
ATOM 1337 C CA . VAL A 1 166 ? -3.404 -11.722 -3.926 1.00 98.56 166 VAL A CA 1
ATOM 1338 C C . VAL A 1 166 ? -1.882 -11.614 -3.868 1.00 98.56 166 VAL A C 1
ATOM 1340 O O . VAL A 1 166 ? -1.275 -11.109 -4.815 1.00 98.56 166 VAL A O 1
ATOM 1343 N N . VAL A 1 167 ? -1.255 -12.078 -2.785 1.00 98.44 167 VAL A N 1
ATOM 1344 C CA . VAL A 1 167 ? 0.210 -12.114 -2.671 1.00 98.44 167 VAL A CA 1
ATOM 1345 C C . VAL A 1 167 ? 0.799 -13.043 -3.732 1.00 98.44 167 VAL A C 1
ATOM 1347 O O . VAL A 1 167 ? 1.747 -12.659 -4.420 1.00 98.44 167 VAL A O 1
ATOM 1350 N N . GLU A 1 168 ? 0.208 -14.222 -3.927 1.00 98.38 168 GLU A N 1
ATOM 1351 C CA . GLU A 1 168 ? 0.631 -15.172 -4.957 1.00 98.38 168 GLU A CA 1
ATOM 1352 C C . GLU A 1 168 ? 0.460 -14.591 -6.366 1.00 98.38 168 GLU A C 1
ATOM 1354 O O . GLU A 1 168 ? 1.394 -14.641 -7.168 1.00 98.38 168 GLU A O 1
ATOM 1359 N N . LEU A 1 169 ? -0.673 -13.938 -6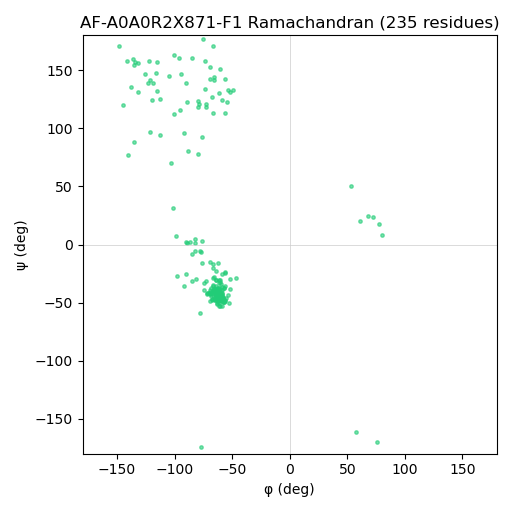.645 1.00 98.00 169 LEU A N 1
ATOM 1360 C CA . LEU A 1 169 ? -0.916 -13.245 -7.912 1.00 98.00 169 LEU A CA 1
ATOM 1361 C C . LEU A 1 169 ? 0.119 -12.139 -8.168 1.00 98.00 169 LEU A C 1
ATOM 1363 O O . LEU A 1 169 ? 0.698 -12.058 -9.254 1.00 98.00 169 LEU A O 1
ATOM 1367 N N . ALA A 1 170 ? 0.384 -11.291 -7.171 1.00 97.69 170 ALA A N 1
ATOM 1368 C CA . ALA A 1 170 ? 1.356 -10.206 -7.282 1.00 97.69 170 ALA A CA 1
ATOM 1369 C C . ALA A 1 170 ? 2.775 -10.733 -7.545 1.00 97.69 170 ALA A C 1
ATOM 1371 O O . ALA A 1 170 ? 3.511 -10.142 -8.347 1.00 97.69 170 ALA A O 1
ATOM 1372 N N . ALA A 1 171 ? 3.149 -11.845 -6.905 1.00 96.62 171 ALA A N 1
ATOM 1373 C CA . ALA A 1 171 ? 4.433 -12.509 -7.093 1.00 96.62 171 ALA A CA 1
ATOM 1374 C C . ALA A 1 171 ? 4.545 -13.166 -8.477 1.00 96.62 171 ALA A C 1
ATOM 1376 O O . ALA A 1 171 ? 5.525 -12.923 -9.188 1.00 96.62 171 ALA A O 1
ATOM 1377 N N . HIS A 1 172 ? 3.532 -13.937 -8.883 1.00 96.38 172 HIS A N 1
ATOM 1378 C CA . HIS A 1 172 ? 3.474 -14.616 -10.178 1.00 96.38 172 HIS A CA 1
ATOM 1379 C C . HIS A 1 172 ? 3.607 -13.617 -11.335 1.00 96.38 172 HIS A C 1
ATOM 1381 O O . HIS A 1 172 ? 4.473 -13.763 -12.204 1.00 96.38 172 HIS A O 1
ATOM 1387 N N . ASP A 1 173 ? 2.822 -12.540 -11.299 1.00 95.75 173 ASP A N 1
ATOM 1388 C CA . ASP A 1 173 ? 2.794 -11.547 -12.372 1.00 95.75 173 ASP A CA 1
ATOM 1389 C C . ASP A 1 173 ? 3.888 -10.472 -12.245 1.00 95.75 173 ASP A C 1
ATOM 1391 O O . ASP A 1 173 ? 4.085 -9.650 -13.154 1.00 95.75 173 ASP A O 1
ATOM 1395 N N . ARG A 1 174 ? 4.616 -10.451 -11.119 1.00 95.69 174 ARG A N 1
ATOM 1396 C CA . ARG A 1 174 ? 5.593 -9.406 -10.756 1.00 95.69 174 ARG A CA 1
ATOM 1397 C C . ARG A 1 174 ? 4.951 -8.021 -10.832 1.00 95.69 174 ARG A C 1
ATOM 1399 O O . ARG A 1 174 ? 5.434 -7.116 -11.529 1.00 95.69 174 ARG A O 1
ATOM 1406 N N . ARG A 1 175 ? 3.793 -7.894 -10.184 1.00 96.19 175 ARG A N 1
ATOM 1407 C CA . ARG A 1 175 ? 2.876 -6.751 -10.266 1.00 96.19 175 ARG A CA 1
ATOM 1408 C C . ARG A 1 175 ? 2.397 -6.351 -8.863 1.00 96.19 175 ARG A C 1
ATOM 1410 O O . ARG A 1 175 ? 1.338 -6.801 -8.432 1.00 96.19 175 ARG A O 1
ATOM 1417 N N . PRO A 1 176 ? 3.134 -5.464 -8.163 1.00 97.06 176 PRO A N 1
ATOM 1418 C CA . PRO A 1 176 ? 2.776 -5.045 -6.804 1.00 97.06 176 PRO A CA 1
ATOM 1419 C C . PRO A 1 176 ? 1.438 -4.292 -6.726 1.00 97.06 176 PRO A C 1
ATOM 1421 O O . PRO A 1 176 ? 0.783 -4.332 -5.691 1.00 97.06 176 PRO A O 1
ATOM 1424 N N . HIS A 1 177 ? 0.965 -3.685 -7.823 1.00 97.62 177 HIS A N 1
ATOM 1425 C CA . HIS A 1 177 ? -0.332 -2.999 -7.843 1.00 97.62 177 HIS A CA 1
ATOM 1426 C C . HIS A 1 177 ? -1.530 -3.889 -7.488 1.00 97.62 177 HIS A C 1
ATOM 1428 O O . HIS A 1 177 ? -2.538 -3.367 -7.014 1.00 97.62 177 HIS A O 1
ATOM 1434 N N . HIS A 1 178 ? -1.443 -5.212 -7.687 1.00 98.12 178 HIS A N 1
ATOM 1435 C CA . HIS A 1 178 ? -2.480 -6.135 -7.213 1.00 98.12 178 HIS A CA 1
ATOM 1436 C C . HIS A 1 178 ? -2.612 -6.069 -5.688 1.00 98.12 178 HIS A C 1
ATOM 1438 O O . HIS A 1 178 ? -3.720 -5.951 -5.166 1.00 98.12 178 HIS A O 1
ATOM 1444 N N . LEU A 1 179 ? -1.476 -6.049 -4.987 1.00 98.50 179 LEU A N 1
ATOM 1445 C CA . LEU A 1 179 ? -1.430 -5.902 -3.539 1.00 98.50 179 LEU A CA 1
ATOM 1446 C C . LEU A 1 179 ? -1.865 -4.495 -3.100 1.00 98.50 179 LEU A C 1
ATOM 1448 O O . LEU A 1 179 ? -2.642 -4.375 -2.159 1.00 98.50 179 LEU A O 1
ATOM 1452 N N . CYS A 1 180 ? -1.455 -3.436 -3.809 1.00 98.25 180 CYS A N 1
ATOM 1453 C CA . CYS A 1 180 ? -1.935 -2.073 -3.536 1.00 98.25 180 CYS A CA 1
ATOM 1454 C C . CYS A 1 180 ? -3.468 -1.977 -3.614 1.00 98.25 180 CYS A C 1
ATOM 1456 O O . CYS A 1 180 ? -4.109 -1.484 -2.688 1.00 98.25 180 CYS A O 1
ATOM 1458 N N . GLY A 1 181 ? -4.070 -2.495 -4.691 1.00 98.31 181 GLY A N 1
ATOM 1459 C CA . GLY A 1 181 ? -5.527 -2.518 -4.855 1.00 98.31 181 GLY A CA 1
ATOM 1460 C C . GLY A 1 181 ? -6.226 -3.257 -3.713 1.00 98.31 181 GLY A C 1
ATOM 1461 O O . GLY A 1 181 ? -7.153 -2.721 -3.109 1.00 98.31 181 GLY A O 1
ATOM 1462 N N . TYR A 1 182 ? -5.719 -4.435 -3.348 1.00 98.69 182 TYR A N 1
ATOM 1463 C CA . TYR A 1 182 ? -6.245 -5.213 -2.229 1.00 98.69 182 TYR A CA 1
ATOM 1464 C C . TYR A 1 182 ? -6.169 -4.476 -0.886 1.00 98.69 182 TYR A C 1
ATOM 1466 O O . TYR A 1 182 ? -7.141 -4.482 -0.128 1.00 98.69 182 TYR A O 1
ATOM 1474 N N . LEU A 1 183 ? -5.042 -3.831 -0.573 1.00 98.69 183 LEU A N 1
ATOM 1475 C CA . LEU A 1 183 ? -4.878 -3.093 0.683 1.00 98.69 183 LEU A CA 1
ATOM 1476 C C . LEU A 1 183 ? -5.811 -1.885 0.755 1.00 98.69 183 LEU A C 1
ATOM 1478 O O . LEU A 1 183 ? -6.396 -1.629 1.807 1.00 98.69 183 LEU A O 1
ATOM 1482 N N . PHE A 1 184 ? -5.998 -1.180 -0.361 1.00 98.56 184 PHE A N 1
ATOM 1483 C CA . PHE A 1 184 ? -6.951 -0.078 -0.452 1.00 98.56 184 PHE A CA 1
ATOM 1484 C C . PHE A 1 184 ? -8.397 -0.544 -0.232 1.00 98.56 184 PHE A C 1
ATOM 1486 O O . PHE A 1 184 ? -9.115 0.036 0.586 1.00 98.56 184 PHE A O 1
ATOM 1493 N N . GLU A 1 185 ? -8.813 -1.622 -0.899 1.00 98.50 185 GLU A N 1
ATOM 1494 C CA . GLU A 1 185 ? -10.139 -2.222 -0.707 1.00 98.50 185 GLU A CA 1
ATOM 1495 C C . GLU A 1 185 ? -10.351 -2.681 0.740 1.00 98.50 185 GLU A C 1
ATOM 1497 O O . GLU A 1 185 ? -11.391 -2.392 1.336 1.00 98.50 185 GLU A O 1
ATOM 1502 N N . THR A 1 186 ? -9.346 -3.337 1.326 1.00 98.75 186 THR A N 1
ATOM 1503 C CA . THR A 1 186 ? -9.372 -3.825 2.714 1.00 98.75 186 THR A CA 1
ATOM 1504 C C . THR A 1 186 ? -9.490 -2.670 3.706 1.00 98.75 186 THR A C 1
ATOM 1506 O O . THR A 1 186 ? -10.318 -2.726 4.614 1.00 98.75 186 THR A O 1
ATOM 1509 N N . ALA A 1 187 ? -8.730 -1.587 3.515 1.00 98.50 187 ALA A N 1
ATOM 1510 C CA . ALA A 1 187 ? -8.842 -0.374 4.324 1.00 98.50 187 ALA A CA 1
ATOM 1511 C C . ALA A 1 187 ? -10.250 0.243 4.231 1.00 98.50 187 ALA A C 1
ATOM 1513 O O . ALA A 1 187 ? -10.847 0.590 5.252 1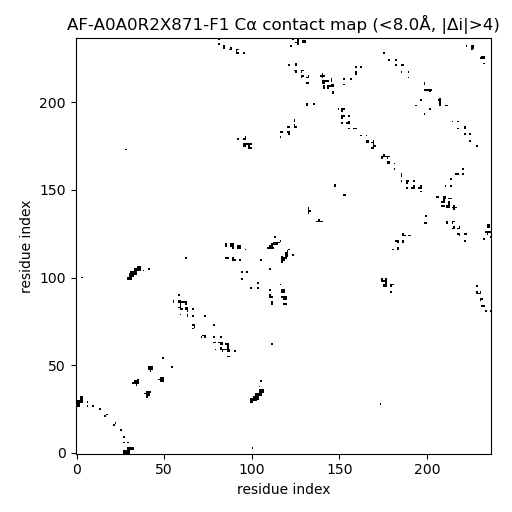.00 98.50 187 ALA A O 1
ATOM 1514 N N . GLY A 1 188 ? -10.823 0.303 3.025 1.00 98.31 188 GLY A N 1
ATOM 1515 C CA . GLY A 1 188 ? -12.185 0.793 2.815 1.00 98.31 188 GLY A CA 1
ATOM 1516 C C . GLY A 1 188 ? -13.257 -0.085 3.465 1.00 98.31 188 GLY A C 1
ATOM 1517 O O . GLY A 1 188 ? -14.183 0.437 4.087 1.00 98.31 188 GLY A O 1
ATOM 1518 N N . MET A 1 189 ? -13.132 -1.410 3.367 1.00 98.56 189 MET A N 1
ATOM 1519 C CA . MET A 1 189 ? -14.018 -2.364 4.049 1.00 98.56 189 MET A CA 1
ATOM 1520 C C . MET A 1 189 ? -13.906 -2.251 5.567 1.00 98.56 189 MET A C 1
ATOM 1522 O O . MET A 1 189 ? -14.922 -2.244 6.256 1.00 98.56 189 MET A O 1
ATOM 1526 N N . PHE A 1 190 ? -12.693 -2.075 6.090 1.00 98.56 190 PHE A N 1
ATOM 1527 C CA . PHE A 1 190 ? -12.474 -1.869 7.515 1.00 98.56 190 PHE A CA 1
ATOM 1528 C C . PHE A 1 190 ? -13.115 -0.578 8.028 1.00 98.56 190 PHE A C 1
ATOM 1530 O O . PHE A 1 190 ? -13.716 -0.575 9.100 1.00 98.56 190 PHE A O 1
ATOM 1537 N N . HIS A 1 191 ? -13.033 0.517 7.269 1.00 97.38 191 HIS A N 1
ATOM 1538 C CA . HIS A 1 191 ? -13.719 1.757 7.628 1.00 97.38 191 HIS A CA 1
ATOM 1539 C C . HIS A 1 191 ? -15.239 1.579 7.688 1.00 97.38 191 HIS A C 1
ATOM 1541 O O . HIS A 1 191 ? -15.843 1.992 8.676 1.00 97.38 191 HIS A O 1
ATOM 1547 N N . ARG A 1 192 ? -15.840 0.888 6.710 1.00 97.69 192 ARG A N 1
ATOM 1548 C CA . ARG A 1 192 ? -17.279 0.570 6.731 1.00 97.69 192 ARG A CA 1
ATOM 1549 C C . ARG A 1 192 ? -17.664 -0.333 7.901 1.00 97.69 192 ARG A C 1
ATOM 1551 O O . ARG A 1 192 ? -18.647 -0.055 8.580 1.00 97.69 192 ARG A O 1
ATOM 1558 N N . PHE A 1 193 ? -16.879 -1.377 8.167 1.00 98.19 193 PHE A N 1
ATOM 1559 C CA . PHE A 1 193 ? -17.056 -2.239 9.337 1.00 98.19 193 PHE A CA 1
ATOM 1560 C C . PHE A 1 193 ? -17.027 -1.424 10.631 1.00 98.19 193 PHE A C 1
ATOM 1562 O O . PHE A 1 193 ? -17.926 -1.553 11.454 1.00 98.19 193 PHE A O 1
ATOM 1569 N N . PHE A 1 194 ? -16.043 -0.540 10.791 1.00 95.56 194 PHE A N 1
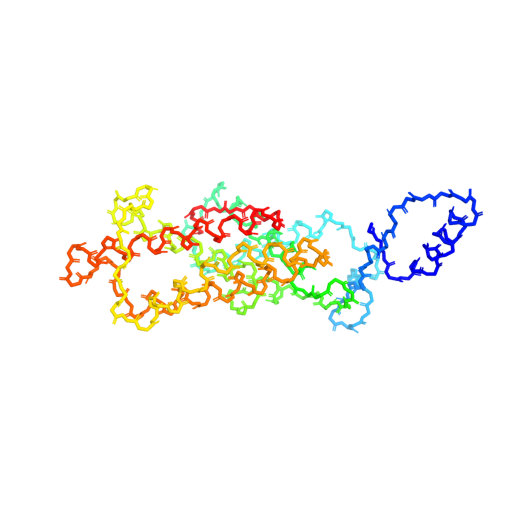ATOM 1570 C CA . PHE A 1 194 ? -15.915 0.284 11.989 1.00 95.56 194 PHE A CA 1
ATOM 1571 C C . PHE A 1 194 ? -17.098 1.243 12.192 1.00 95.56 194 PHE A C 1
ATOM 1573 O O . PHE A 1 194 ? -17.519 1.455 13.327 1.00 95.56 194 PHE A O 1
ATOM 1580 N N . GLU A 1 195 ? -17.636 1.814 11.113 1.00 95.62 195 GLU A N 1
ATOM 1581 C CA . GLU A 1 195 ? -18.806 2.698 11.171 1.00 95.62 195 GLU A CA 1
ATOM 1582 C C . GLU A 1 195 ? -20.103 1.935 11.474 1.00 95.62 195 GLU A C 1
ATOM 1584 O O . GLU A 1 195 ? -20.915 2.399 12.273 1.00 95.62 195 GLU A O 1
ATOM 1589 N N . ALA A 1 196 ? -20.294 0.760 10.870 1.00 95.75 196 ALA A N 1
ATOM 1590 C CA . ALA A 1 196 ? -21.518 -0.026 11.013 1.00 95.75 196 ALA A CA 1
ATOM 1591 C C . ALA A 1 196 ? -21.561 -0.873 12.297 1.00 95.75 196 ALA A C 1
ATOM 1593 O O . ALA A 1 196 ? -22.636 -1.141 12.830 1.00 95.75 196 ALA A O 1
ATOM 1594 N N . CYS A 1 197 ? -20.405 -1.313 12.801 1.00 96.12 197 CYS A N 1
ATOM 1595 C CA . CYS A 1 197 ? -20.301 -2.329 13.847 1.00 96.12 197 CYS A CA 1
ATOM 1596 C C . CYS A 1 197 ? -19.562 -1.780 15.079 1.00 96.12 197 CYS A C 1
ATOM 1598 O O . CYS A 1 197 ? -18.330 -1.830 15.129 1.00 96.12 197 CYS A O 1
ATOM 1600 N N . PRO A 1 198 ? -20.274 -1.315 16.129 1.00 95.06 198 PRO A N 1
ATOM 1601 C CA . PRO A 1 198 ? -19.637 -0.864 17.363 1.00 95.06 198 PRO A CA 1
ATOM 1602 C C . PRO A 1 198 ? -18.755 -1.961 17.971 1.00 95.06 198 PRO A C 1
ATOM 1604 O O . PRO A 1 198 ? -19.257 -3.000 18.407 1.00 95.06 198 PRO A O 1
ATOM 1607 N N . VAL A 1 199 ? -17.438 -1.739 17.987 1.00 94.88 199 VAL A N 1
ATOM 1608 C CA . VAL A 1 199 ? -16.471 -2.731 18.484 1.00 94.88 199 VAL A CA 1
ATOM 1609 C C . VAL A 1 199 ? -16.447 -2.731 20.010 1.00 94.88 199 VAL A C 1
ATOM 1611 O O . VAL A 1 199 ? -16.757 -3.739 20.633 1.00 94.88 199 VAL A O 1
ATOM 1614 N N . LEU A 1 200 ? -16.129 -1.590 20.630 1.00 94.25 200 LEU A N 1
ATOM 1615 C CA . LEU A 1 200 ? -15.980 -1.492 22.087 1.00 94.25 200 LEU A CA 1
ATOM 1616 C C . LEU A 1 200 ? -17.326 -1.561 22.821 1.00 94.25 200 LEU A C 1
ATOM 1618 O O . LEU A 1 200 ? -17.385 -2.086 23.926 1.00 94.25 200 LEU A O 1
ATOM 1622 N N . GLN A 1 201 ? -18.398 -1.067 22.201 1.00 94.69 201 GLN A N 1
ATOM 1623 C CA . GLN A 1 201 ? -19.762 -1.068 22.741 1.00 94.69 201 GLN A CA 1
ATOM 1624 C C . GLN A 1 201 ? -20.626 -2.182 22.126 1.00 94.69 201 GLN A C 1
ATOM 1626 O O . GLN A 1 201 ? -21.826 -2.002 21.926 1.00 94.69 201 GLN A O 1
ATOM 1631 N N . ALA A 1 202 ? -20.023 -3.320 21.766 1.00 93.75 202 ALA A N 1
ATOM 1632 C CA . ALA A 1 202 ? -20.776 -4.447 21.227 1.00 93.75 202 ALA A CA 1
ATOM 1633 C C . ALA A 1 202 ? -21.825 -4.961 22.234 1.00 93.75 202 ALA A C 1
ATOM 1635 O O . ALA A 1 202 ? -21.640 -4.882 23.449 1.00 93.75 202 ALA A O 1
ATOM 1636 N N . LYS A 1 203 ? -22.925 -5.519 21.713 1.00 93.19 203 LYS A N 1
ATOM 1637 C CA . LYS A 1 203 ? -24.100 -5.943 22.499 1.00 93.19 203 LYS A CA 1
ATOM 1638 C C . LYS A 1 203 ? -23.777 -7.010 23.548 1.00 93.19 203 LYS A C 1
ATOM 1640 O O . LYS A 1 203 ? -24.426 -7.067 24.588 1.00 93.19 203 LYS A O 1
ATOM 1645 N N . THR A 1 204 ? -22.804 -7.873 23.260 1.00 94.69 204 THR A N 1
ATOM 1646 C CA . THR A 1 204 ? -22.389 -8.968 24.140 1.00 94.69 204 THR A CA 1
ATOM 1647 C C . THR A 1 204 ? -20.863 -9.041 24.223 1.00 94.69 204 THR A C 1
ATOM 1649 O O . THR A 1 204 ? -20.181 -8.652 23.268 1.00 94.69 204 THR A O 1
ATOM 1652 N N . PRO A 1 205 ? -20.299 -9.588 25.317 1.00 93.81 205 PRO A N 1
ATOM 1653 C CA . PRO A 1 205 ? -18.859 -9.823 25.414 1.00 93.81 205 PRO A CA 1
ATOM 1654 C C . PRO A 1 205 ? -18.318 -10.713 24.287 1.00 93.81 205 PRO A C 1
ATOM 1656 O O . PRO A 1 205 ? -17.246 -10.445 23.758 1.00 93.81 205 PRO A O 1
ATOM 1659 N N . ALA A 1 206 ? -19.072 -11.733 23.865 1.00 94.38 206 ALA A N 1
ATOM 1660 C CA . ALA A 1 206 ? -18.668 -12.613 22.769 1.00 94.38 206 ALA A CA 1
ATOM 1661 C C . ALA A 1 206 ? -18.576 -11.863 21.427 1.00 94.38 206 ALA A C 1
ATOM 1663 O O . ALA A 1 206 ? -17.611 -12.032 20.682 1.00 94.38 206 ALA A O 1
ATOM 1664 N N . LEU A 1 207 ? -19.539 -10.980 21.141 1.00 95.62 207 LEU A N 1
ATOM 1665 C CA . LEU A 1 207 ? -19.515 -10.149 19.936 1.00 95.62 207 LEU A CA 1
ATOM 1666 C C . LEU A 1 207 ? -18.384 -9.114 19.986 1.00 95.62 207 LEU A C 1
ATOM 1668 O O . LEU A 1 207 ? -17.722 -8.879 18.977 1.00 95.62 207 LEU A O 1
ATOM 1672 N N . GLN A 1 208 ? -18.112 -8.539 21.162 1.00 95.50 208 GLN A N 1
ATOM 1673 C CA . GLN A 1 208 ? -16.961 -7.657 21.364 1.00 95.50 208 GLN A CA 1
ATOM 1674 C C . GLN A 1 208 ? -15.652 -8.381 21.025 1.00 95.50 208 GLN A C 1
ATOM 1676 O O . GLN A 1 208 ? -14.847 -7.858 20.257 1.00 95.50 208 GLN A O 1
ATOM 1681 N N . GLN A 1 209 ? -15.456 -9.595 21.550 1.00 95.25 209 GLN A N 1
ATOM 1682 C CA . GLN A 1 209 ? -14.263 -10.400 21.274 1.00 95.25 209 GLN A CA 1
ATOM 1683 C C . GLN A 1 209 ? -14.149 -10.751 19.787 1.00 95.25 209 GLN A C 1
ATOM 1685 O O . GLN A 1 209 ? -13.093 -10.522 19.207 1.00 95.25 209 GLN A O 1
ATOM 1690 N N . SER A 1 210 ? -15.239 -11.184 19.141 1.00 96.12 210 SER A N 1
ATOM 1691 C CA . SER A 1 210 ? -15.282 -11.418 17.687 1.00 96.12 210 SER A CA 1
ATOM 1692 C C . SER A 1 210 ? -14.814 -10.195 16.881 1.00 96.12 210 SER A C 1
ATOM 1694 O O . SER A 1 210 ? -13.918 -10.287 16.039 1.00 96.12 210 SER A O 1
ATOM 1696 N N . ARG A 1 211 ? -15.371 -9.013 17.173 1.00 97.06 211 ARG A N 1
ATOM 1697 C CA . ARG A 1 211 ? -15.038 -7.761 16.473 1.00 97.06 211 ARG A CA 1
ATOM 1698 C C . ARG A 1 211 ? -13.607 -7.302 16.736 1.00 97.06 211 ARG A C 1
ATOM 1700 O O . ARG A 1 211 ? -12.968 -6.752 15.836 1.00 97.06 211 ARG A O 1
ATOM 1707 N N . LEU A 1 212 ? -13.083 -7.532 17.940 1.00 97.00 212 LEU A N 1
ATOM 1708 C CA . LEU A 1 212 ? -11.675 -7.290 18.263 1.00 97.00 212 LEU A CA 1
ATOM 1709 C C . LEU A 1 212 ? -10.751 -8.249 17.504 1.00 97.00 212 LEU A C 1
ATOM 1711 O O . LEU A 1 212 ? -9.727 -7.798 16.992 1.00 97.00 212 LEU A O 1
ATOM 1715 N N . THR A 1 213 ? -11.122 -9.526 17.357 1.00 96.12 213 THR A N 1
ATOM 1716 C CA . THR A 1 213 ? -10.395 -10.493 16.518 1.00 96.12 213 THR A CA 1
ATOM 1717 C C . THR A 1 213 ? -10.328 -10.008 15.071 1.00 96.12 213 THR A C 1
ATOM 1719 O O . THR A 1 213 ? -9.233 -9.864 14.530 1.00 96.12 213 THR A O 1
ATOM 1722 N N . LEU A 1 214 ? -11.470 -9.660 14.467 1.00 97.00 214 LEU A N 1
ATOM 1723 C CA . LEU A 1 214 ? -11.547 -9.099 13.109 1.00 97.00 214 LEU A CA 1
ATOM 1724 C C . LEU A 1 214 ? -10.687 -7.838 12.945 1.00 97.00 214 LEU A C 1
ATOM 1726 O O . LEU A 1 214 ? -9.931 -7.711 11.981 1.00 97.00 214 LEU A O 1
ATOM 1730 N N . THR A 1 215 ? -10.770 -6.916 13.906 1.00 97.44 215 THR A N 1
ATOM 1731 C CA . THR A 1 215 ? -9.986 -5.671 13.913 1.00 97.44 215 THR A CA 1
ATOM 1732 C C . THR A 1 215 ? -8.487 -5.958 13.944 1.00 97.44 215 THR A C 1
ATOM 1734 O O . THR A 1 215 ? -7.716 -5.347 13.203 1.00 97.44 215 THR A O 1
ATOM 1737 N N . GLY A 1 216 ? -8.072 -6.901 14.787 1.00 96.31 216 GLY A N 1
ATOM 1738 C CA . GLY A 1 216 ? -6.679 -7.284 14.929 1.00 96.31 216 GLY A CA 1
ATOM 1739 C C . GLY A 1 216 ? -6.112 -7.974 13.695 1.00 96.31 216 GLY A C 1
ATOM 1740 O O . GLY A 1 216 ? -5.086 -7.527 13.187 1.00 96.31 216 GLY A O 1
ATOM 1741 N N . ILE A 1 217 ? -6.827 -8.964 13.151 1.00 96.69 217 ILE A N 1
ATOM 1742 C CA . ILE A 1 217 ? -6.445 -9.645 11.903 1.00 96.69 217 ILE A CA 1
ATOM 1743 C C . ILE A 1 217 ? -6.345 -8.637 10.757 1.00 96.69 217 ILE A C 1
ATOM 1745 O O . ILE A 1 217 ? -5.374 -8.656 10.006 1.00 96.69 217 ILE A O 1
ATOM 1749 N N . THR A 1 218 ? -7.300 -7.707 10.650 1.00 98.06 218 THR A N 1
ATOM 1750 C CA . THR A 1 218 ? -7.239 -6.636 9.643 1.00 98.06 218 THR A CA 1
ATOM 1751 C C . THR A 1 218 ? -5.966 -5.816 9.789 1.00 98.06 218 THR A C 1
ATOM 1753 O O . THR A 1 218 ? -5.262 -5.573 8.812 1.00 98.06 218 THR A O 1
ATOM 1756 N N . GLY A 1 219 ? -5.638 -5.403 11.015 1.00 97.38 219 GLY A N 1
ATOM 1757 C CA . GLY A 1 219 ? -4.397 -4.694 11.279 1.00 97.38 219 GLY A CA 1
ATOM 1758 C C . GLY A 1 219 ? -3.159 -5.495 10.881 1.00 97.38 219 GLY A C 1
ATOM 1759 O O . GLY A 1 219 ? -2.185 -4.892 10.435 1.00 97.38 219 GLY A O 1
ATOM 1760 N N . ASP A 1 220 ? -3.142 -6.808 11.108 1.00 96.44 220 ASP A N 1
ATOM 1761 C CA . ASP A 1 220 ? -1.982 -7.656 10.814 1.00 96.44 220 ASP A CA 1
ATOM 1762 C C . ASP A 1 220 ? -1.813 -7.834 9.303 1.00 96.44 220 ASP A C 1
ATOM 1764 O O . ASP A 1 220 ? -0.713 -7.651 8.793 1.00 96.44 220 ASP A O 1
ATOM 1768 N N . VAL A 1 221 ? -2.911 -8.061 8.576 1.00 98.12 221 VAL A N 1
ATOM 1769 C CA . VAL A 1 221 ? -2.930 -8.130 7.105 1.00 98.12 221 VAL A CA 1
ATOM 1770 C C . VAL A 1 221 ? -2.474 -6.814 6.474 1.00 98.12 221 VAL A C 1
ATOM 1772 O O . VAL A 1 221 ? -1.675 -6.823 5.539 1.00 98.12 221 VAL A O 1
ATOM 1775 N N . LEU A 1 222 ? -2.949 -5.671 6.984 1.00 98.38 222 LEU A N 1
ATOM 1776 C CA . LEU A 1 222 ? -2.514 -4.363 6.492 1.00 98.38 222 LEU A CA 1
ATOM 1777 C C . LEU A 1 222 ? -1.018 -4.136 6.740 1.00 98.38 222 LEU A C 1
ATOM 1779 O O . LEU A 1 222 ? -0.335 -3.639 5.848 1.00 98.38 222 LEU A O 1
ATOM 1783 N N . ARG A 1 223 ? -0.504 -4.512 7.920 1.00 97.62 223 ARG A N 1
ATOM 1784 C CA . ARG A 1 223 ? 0.930 -4.416 8.230 1.00 97.62 223 ARG A CA 1
ATOM 1785 C C . ARG A 1 223 ? 1.750 -5.278 7.280 1.00 97.62 223 ARG A C 1
ATOM 1787 O O . ARG A 1 223 ? 2.647 -4.755 6.634 1.00 97.62 223 ARG A O 1
ATOM 1794 N N . GLU A 1 224 ? 1.405 -6.556 7.164 1.00 98.06 224 GLU A N 1
ATOM 1795 C CA . GLU A 1 224 ? 2.132 -7.520 6.336 1.00 98.06 224 GLU A CA 1
ATOM 1796 C C . GLU A 1 224 ? 2.156 -7.079 4.867 1.00 98.06 224 GLU A C 1
ATOM 1798 O O . GLU A 1 224 ? 3.205 -7.038 4.231 1.00 98.06 224 GLU A O 1
ATOM 1803 N N . GLY A 1 225 ? 1.011 -6.659 4.323 1.00 98.25 225 GLY A N 1
ATOM 1804 C CA . GLY A 1 225 ? 0.956 -6.172 2.949 1.00 98.25 225 GLY A CA 1
ATOM 1805 C C . GLY A 1 225 ? 1.757 -4.886 2.729 1.00 98.25 225 GLY A C 1
ATOM 1806 O O . GLY A 1 225 ? 2.400 -4.745 1.692 1.00 98.25 225 GLY A O 1
ATOM 1807 N N . LEU A 1 226 ? 1.762 -3.952 3.686 1.00 97.94 226 LEU A N 1
ATOM 1808 C CA . LEU A 1 226 ? 2.606 -2.754 3.605 1.00 97.94 226 LEU A CA 1
ATOM 1809 C C . LEU A 1 226 ? 4.099 -3.104 3.699 1.00 97.94 226 LEU A C 1
ATOM 1811 O O . LEU A 1 226 ? 4.896 -2.555 2.937 1.00 97.94 226 LEU A O 1
ATOM 1815 N N . GLU A 1 227 ? 4.478 -4.052 4.556 1.00 97.31 227 GLU A N 1
ATOM 1816 C CA . GLU A 1 227 ? 5.853 -4.548 4.676 1.00 97.31 227 GLU A CA 1
ATOM 1817 C C . GLU A 1 227 ? 6.338 -5.213 3.381 1.00 97.31 227 GLU A C 1
ATOM 1819 O O . GLU A 1 227 ? 7.445 -4.915 2.926 1.00 97.31 227 GLU A O 1
ATOM 1824 N N . LEU A 1 228 ? 5.491 -6.005 2.713 1.00 97.69 228 LEU A N 1
ATOM 1825 C CA . LEU A 1 228 ? 5.779 -6.574 1.387 1.00 97.69 228 LEU A CA 1
ATOM 1826 C C . LEU A 1 228 ? 5.997 -5.498 0.308 1.00 97.69 228 LEU A C 1
ATOM 1828 O O . LEU A 1 228 ? 6.785 -5.701 -0.615 1.00 97.69 228 LEU A O 1
ATOM 1832 N N . LEU A 1 229 ? 5.350 -4.334 0.435 1.00 97.25 229 LEU A N 1
ATOM 1833 C CA . LEU A 1 229 ? 5.578 -3.158 -0.422 1.00 97.25 229 LEU A CA 1
ATOM 1834 C C . LEU A 1 229 ? 6.795 -2.318 0.022 1.00 97.25 229 LEU A C 1
ATOM 1836 O O . LEU A 1 229 ? 7.088 -1.272 -0.571 1.00 97.25 229 LEU A O 1
ATOM 1840 N N . GLY A 1 230 ? 7.503 -2.732 1.077 1.00 96.31 230 GLY A N 1
ATOM 1841 C CA . GLY A 1 230 ? 8.623 -2.003 1.669 1.00 96.31 230 GLY A CA 1
ATOM 1842 C C . GLY A 1 230 ? 8.209 -0.700 2.355 1.00 96.31 230 GLY A C 1
ATOM 1843 O O . GLY A 1 230 ? 9.022 0.230 2.445 1.00 96.31 230 GLY A O 1
ATOM 1844 N N . ILE A 1 231 ? 6.953 -0.594 2.787 1.00 95.19 231 ILE A N 1
ATOM 1845 C CA . ILE A 1 231 ? 6.388 0.571 3.465 1.00 95.19 231 ILE A CA 1
ATOM 1846 C C . ILE A 1 231 ? 6.355 0.288 4.972 1.00 95.19 231 ILE A C 1
ATOM 1848 O O . ILE A 1 231 ? 5.593 -0.571 5.412 1.00 95.19 231 ILE A O 1
ATOM 1852 N N . PRO A 1 232 ? 7.160 0.998 5.781 1.00 88.38 232 PRO A N 1
ATOM 1853 C CA . PRO A 1 232 ? 7.120 0.832 7.225 1.00 88.38 232 PRO A CA 1
ATOM 1854 C C . PRO A 1 232 ? 5.808 1.379 7.798 1.00 88.38 232 PRO A C 1
ATOM 1856 O O . PRO A 1 232 ? 5.205 2.304 7.248 1.00 88.38 232 PRO A O 1
ATOM 1859 N N . THR A 1 233 ? 5.386 0.824 8.931 1.00 87.38 233 THR A N 1
ATOM 1860 C CA . THR A 1 233 ? 4.176 1.249 9.641 1.00 87.38 233 THR A CA 1
ATOM 1861 C C . THR A 1 233 ? 4.510 1.836 11.011 1.00 87.38 233 THR A C 1
ATOM 1863 O O . THR A 1 233 ? 5.561 1.558 11.585 1.00 87.38 233 THR A O 1
ATOM 1866 N N . LEU A 1 234 ? 3.610 2.670 11.535 1.00 79.62 234 LEU A N 1
ATOM 1867 C CA . LEU A 1 234 ? 3.643 3.169 12.912 1.00 79.62 234 LEU A CA 1
ATOM 1868 C C . LEU A 1 234 ? 2.330 2.800 13.580 1.00 79.62 234 LEU A C 1
ATOM 1870 O O . LEU A 1 234 ? 1.273 2.923 12.965 1.00 79.62 234 LEU A O 1
ATOM 1874 N N . GLU A 1 235 ? 2.382 2.377 14.839 1.00 75.62 235 GLU A N 1
ATOM 1875 C CA . GLU A 1 235 ? 1.169 2.064 15.605 1.00 75.62 235 GLU A CA 1
ATOM 1876 C C . GLU A 1 235 ? 0.341 3.316 15.943 1.00 75.62 235 GLU A C 1
ATOM 1878 O O . GLU A 1 235 ? -0.834 3.212 16.306 1.00 75.62 235 GLU A O 1
ATOM 1883 N N . GLU A 1 236 ? 0.936 4.505 15.794 1.00 68.69 236 GLU A N 1
ATOM 1884 C CA . GLU A 1 236 ? 0.289 5.795 16.009 1.00 68.69 236 GLU A CA 1
ATOM 1885 C C . GLU A 1 236 ? 0.677 6.813 14.929 1.00 68.69 236 GLU A C 1
ATOM 1887 O O . GLU A 1 236 ? 1.854 6.970 14.602 1.00 68.69 236 GLU A O 1
ATOM 1892 N N . MET A 1 237 ? -0.326 7.544 14.425 1.00 61.66 237 MET A N 1
ATOM 1893 C CA . MET A 1 237 ? -0.183 8.677 13.499 1.00 61.66 237 MET A CA 1
ATOM 1894 C C . MET A 1 237 ? -0.387 9.999 14.223 1.00 61.66 237 MET A C 1
ATOM 1896 O O . MET A 1 237 ? -1.212 10.072 15.163 1.00 61.66 237 MET A O 1
#